Protein AF-A0A4V2HFC3-F1 (afdb_monomer)

Organism: NCBI:txid2480810

Nearest PDB structures (foldseek):
  3ja6-assembly1_H  TM=1.654E-01  e=8.891E+00  Escherichia coli
  8t10-assembly1_D  TM=1.228E-01  e=8.527E+00  Rattus norvegicus

Mean predicted aligned error: 11.84 Å

pLDDT: mean 77.74, std 21.55, range [30.3, 98.62]

Solvent-accessible surface area (backbone atoms only — not comparable to full-atom values): 16853 Å² total; per-residue (Å²): 145,86,86,87,83,83,79,80,68,61,65,57,57,53,53,52,51,53,52,51,51,54,50,51,52,50,52,50,50,53,50,52,51,50,55,54,47,54,59,54,56,54,60,72,30,51,63,62,44,45,55,54,45,52,66,58,69,66,59,70,77,60,81,72,68,94,64,74,84,74,72,87,75,72,64,97,42,98,48,68,64,58,38,42,53,51,38,32,50,34,52,24,30,56,56,49,42,56,46,48,66,74,42,71,82,37,72,75,38,41,94,72,21,68,70,48,30,70,72,42,57,69,66,54,41,53,46,55,53,52,53,47,47,51,35,73,66,54,52,66,84,37,59,79,35,54,73,80,42,36,62,54,46,35,49,46,46,53,58,39,20,51,55,37,28,74,73,65,37,58,56,30,20,20,27,50,29,57,51,89,50,74,72,60,56,85,94,36,74,66,25,54,52,51,48,53,53,44,44,71,38,28,44,57,41,23,52,53,26,36,66,70,36,35,57,31,19,45,49,27,46,41,54,22,56,68,38,90,62,72,72,36,47,48,39,71,64,49,65,66,54,45,28,20,42,24,48,32,49,24,70,22,42,80,50,66,67,62,17,50,44,24,47,50,55,24,53,64,48,46,75,80,50,53,75,67,54,50,56,52,30,57,51,50,18,51,49,43,36,52,66,36,37,61,65,50,62,54,54,74,67,44,77,62,56,40,60,73,80

Sequence (309 aa):
MTARLKAKGESGAMKVRRRLIALLSAVMALLFVGLVASNHRDERASITRVFSEVSRDQGVSLAIGKSAMPAQGALPSADLHGRYDLVRRCITYFQFGALMERRKNDPDFGLNNPTAMEMLPVSEQERLIRSKAIVEEGDQACEKYRGPAYAELLRAVYDVSAKLADAGDLRAATCFIEASWGTPVDPSAEYAALARAYKANAKRYADQGIMRGDWRSAIAAFDAGQAGHGITTLIGYSIAEKYALARLLQMGSLDPDQSARYAYDAEVLAITMTAADLAREDVRARQMYGTRFRGKPMPDSALSQGCEI

Structure (mmCIF, N/CA/C/O backbone):
data_AF-A0A4V2HFC3-F1
#
_entry.id   AF-A0A4V2HFC3-F1
#
loop_
_atom_site.group_PDB
_atom_site.id
_atom_site.type_symbol
_atom_site.label_atom_id
_atom_site.label_alt_id
_atom_site.label_comp_id
_atom_site.label_asym_id
_atom_site.label_entity_id
_atom_site.label_seq_id
_atom_site.pdbx_PDB_ins_code
_atom_site.Cartn_x
_atom_site.Cartn_y
_atom_site.Cartn_z
_atom_site.occupancy
_atom_site.B_iso_or_equiv
_atom_site.auth_seq_id
_atom_site.auth_comp_id
_atom_site.auth_asym_id
_atom_site.auth_atom_id
_atom_site.pdbx_PDB_model_num
ATOM 1 N N . MET A 1 1 ? 51.582 29.974 -50.158 1.00 42.19 1 MET A N 1
ATOM 2 C CA . MET A 1 1 ? 51.231 28.582 -49.794 1.00 42.19 1 MET A CA 1
ATOM 3 C C . MET A 1 1 ? 50.940 28.516 -48.288 1.00 42.19 1 MET A C 1
ATOM 5 O O . MET A 1 1 ? 51.650 27.857 -47.549 1.00 42.19 1 MET A O 1
ATOM 9 N N . THR A 1 2 ? 49.922 29.245 -47.813 1.00 43.91 2 THR A N 1
ATOM 10 C CA . THR A 1 2 ? 49.662 29.460 -46.371 1.00 43.91 2 THR A CA 1
ATOM 11 C C . THR A 1 2 ? 48.180 29.777 -46.139 1.00 43.91 2 THR A C 1
ATOM 13 O O . THR A 1 2 ? 47.806 30.902 -45.842 1.00 43.91 2 THR A O 1
ATOM 16 N N . ALA A 1 3 ? 47.308 28.782 -46.319 1.00 46.28 3 ALA A N 1
ATOM 17 C CA . ALA A 1 3 ? 45.898 28.868 -45.917 1.00 46.28 3 ALA A CA 1
ATOM 18 C C . ALA A 1 3 ? 45.273 27.465 -45.824 1.00 46.28 3 ALA A C 1
ATOM 20 O O . ALA A 1 3 ? 44.432 27.103 -46.641 1.00 46.28 3 ALA A O 1
ATOM 21 N N . ARG A 1 4 ? 45.718 26.614 -44.883 1.00 47.84 4 ARG A N 1
ATOM 22 C CA . ARG A 1 4 ? 45.057 25.305 -44.663 1.00 47.84 4 ARG A CA 1
ATOM 23 C C . ARG A 1 4 ? 45.243 24.670 -43.278 1.00 47.84 4 ARG A C 1
ATOM 25 O O . ARG A 1 4 ? 45.271 23.451 -43.168 1.00 47.84 4 ARG A O 1
ATOM 32 N N . LEU A 1 5 ? 45.325 25.470 -42.209 1.00 43.97 5 LEU A N 1
ATOM 33 C CA . LEU A 1 5 ? 45.474 24.943 -40.837 1.00 43.97 5 LEU A CA 1
ATOM 34 C C . LEU A 1 5 ? 44.477 25.482 -39.795 1.00 43.97 5 LEU A C 1
ATOM 36 O O . LEU A 1 5 ? 44.691 25.283 -38.606 1.00 43.97 5 LEU A O 1
ATOM 40 N N . LYS A 1 6 ? 43.353 26.099 -40.192 1.00 45.38 6 LYS A N 1
ATOM 41 C CA . LYS A 1 6 ? 42.390 26.664 -39.218 1.00 45.38 6 LYS A CA 1
ATOM 42 C C . LYS A 1 6 ? 41.065 25.904 -39.037 1.00 45.38 6 LYS A C 1
ATOM 44 O O . LYS A 1 6 ? 40.250 26.327 -38.236 1.00 45.38 6 LYS A O 1
ATOM 49 N N . ALA A 1 7 ? 40.851 24.769 -39.710 1.00 46.88 7 ALA A N 1
ATOM 50 C CA . ALA A 1 7 ? 39.537 24.098 -39.724 1.00 46.88 7 ALA A CA 1
ATOM 51 C C . ALA A 1 7 ? 39.410 22.827 -38.850 1.00 46.88 7 ALA A C 1
ATOM 53 O O . ALA A 1 7 ? 38.326 22.260 -38.757 1.00 46.88 7 ALA A O 1
ATOM 54 N N . LYS A 1 8 ? 40.481 22.347 -38.195 1.00 46.12 8 LYS A N 1
ATOM 55 C CA . LYS A 1 8 ? 40.438 21.089 -37.408 1.00 46.12 8 LYS A CA 1
ATOM 56 C C . LYS A 1 8 ? 40.214 21.261 -35.896 1.00 46.12 8 LYS A C 1
ATOM 58 O O . LYS A 1 8 ? 39.973 20.266 -35.222 1.00 46.12 8 LYS A O 1
ATOM 63 N N . GLY A 1 9 ? 40.236 22.489 -35.370 1.00 42.97 9 GLY A N 1
ATOM 64 C CA . GLY A 1 9 ? 40.056 22.764 -33.934 1.00 42.97 9 GLY A CA 1
ATOM 65 C C . GLY A 1 9 ? 38.603 22.966 -33.479 1.00 42.97 9 GLY A C 1
ATOM 66 O O . GLY A 1 9 ? 38.278 22.714 -32.323 1.00 42.97 9 GLY A O 1
ATOM 67 N N . GLU A 1 10 ? 37.698 23.368 -34.376 1.00 44.81 10 GLU A N 1
ATOM 68 C CA . GLU A 1 10 ? 36.333 23.779 -33.995 1.00 44.81 10 GLU A CA 1
ATOM 69 C C . GLU A 1 10 ? 35.338 22.608 -33.880 1.00 44.81 10 GLU A C 1
ATOM 71 O O . GLU A 1 10 ? 34.329 22.703 -33.179 1.00 44.81 10 GLU A O 1
ATOM 76 N N . SER A 1 11 ? 35.641 21.458 -34.495 1.00 53.75 11 SER A N 1
ATOM 77 C CA . SER A 1 11 ? 34.752 20.284 -34.489 1.00 53.75 11 SER A CA 1
ATOM 78 C C . SER A 1 11 ? 34.703 19.566 -33.128 1.00 53.75 11 SER A C 1
ATOM 80 O O . SER A 1 11 ? 33.653 19.066 -32.717 1.00 53.75 11 SER A O 1
ATOM 82 N N . GLY A 1 12 ? 35.818 19.560 -32.385 1.00 48.38 12 GLY A N 1
ATOM 83 C CA . GLY A 1 12 ? 35.894 18.956 -31.049 1.00 48.38 12 GLY A CA 1
ATOM 84 C C . GLY A 1 12 ? 35.178 19.791 -29.985 1.00 48.38 12 GLY A C 1
ATOM 85 O O . GLY A 1 12 ? 34.368 19.264 -29.220 1.00 48.38 12 GLY A O 1
ATOM 86 N N . ALA A 1 13 ? 35.401 21.109 -29.994 1.00 52.97 13 ALA A N 1
ATOM 87 C CA . ALA A 1 13 ? 34.800 22.034 -29.035 1.00 52.97 13 ALA A CA 1
ATOM 88 C C . ALA A 1 13 ? 33.265 22.077 -29.146 1.00 52.97 13 ALA A C 1
ATOM 90 O O . ALA A 1 13 ? 3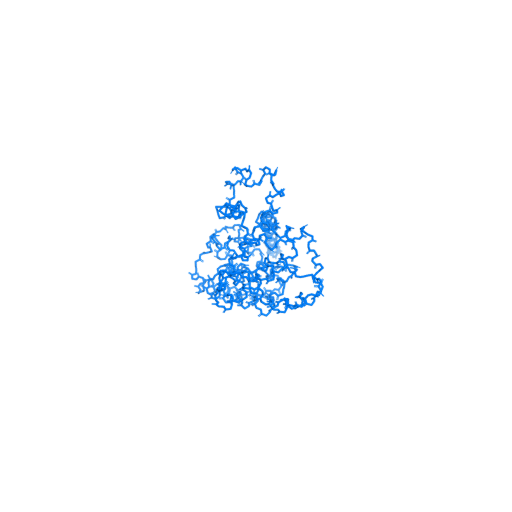2.574 22.083 -28.127 1.00 52.97 13 ALA A O 1
ATOM 91 N N . MET A 1 14 ? 32.709 22.011 -30.364 1.00 54.31 14 MET A N 1
ATOM 92 C CA . MET A 1 14 ? 31.255 21.951 -30.567 1.00 54.31 14 MET A CA 1
ATOM 93 C C . MET A 1 14 ? 30.619 20.650 -30.055 1.00 54.31 14 MET A C 1
ATOM 95 O O . MET A 1 14 ? 29.517 20.691 -29.503 1.00 54.31 14 MET A O 1
ATOM 99 N N . LYS A 1 15 ? 31.295 19.499 -30.181 1.00 55.44 15 LYS A N 1
ATOM 100 C CA . LYS A 1 15 ? 30.798 18.219 -29.640 1.00 55.44 15 LYS A CA 1
ATOM 101 C C . LYS A 1 15 ? 30.774 18.209 -28.112 1.00 55.44 15 LYS A C 1
ATOM 103 O O . LYS A 1 15 ? 29.807 17.717 -27.531 1.00 55.44 15 LYS A O 1
ATOM 108 N N . VAL A 1 16 ? 31.793 18.780 -27.470 1.00 61.59 16 VAL A N 1
ATOM 109 C CA . VAL A 1 16 ? 31.847 18.903 -26.004 1.00 61.59 16 VAL A CA 1
ATOM 110 C C . VAL A 1 16 ? 30.768 19.866 -25.506 1.00 61.59 16 VAL A C 1
ATOM 112 O O . VAL A 1 16 ? 30.030 19.515 -24.591 1.00 61.59 16 VAL A O 1
ATOM 115 N N . ARG A 1 17 ? 30.576 21.018 -26.169 1.00 62.62 17 ARG A N 1
ATOM 116 C CA . ARG A 1 17 ? 29.511 21.978 -25.821 1.00 62.62 17 ARG A CA 1
ATOM 117 C C . ARG A 1 17 ? 28.112 21.371 -25.921 1.00 62.62 17 ARG A C 1
ATOM 119 O O . ARG A 1 17 ? 27.313 21.560 -25.013 1.00 62.62 17 ARG A O 1
ATOM 126 N N . ARG A 1 18 ? 27.819 20.599 -26.976 1.00 63.59 18 ARG A N 1
ATOM 127 C CA . ARG A 1 18 ? 26.513 19.927 -27.124 1.00 63.59 18 ARG A CA 1
ATOM 128 C C . ARG A 1 18 ? 26.263 18.877 -26.041 1.00 63.59 18 ARG A C 1
ATOM 130 O O . ARG A 1 18 ? 25.148 18.795 -25.541 1.00 63.59 18 ARG A O 1
ATOM 137 N N . ARG A 1 19 ? 27.288 18.111 -25.646 1.00 62.88 19 ARG A N 1
ATOM 138 C CA . ARG A 1 19 ? 27.172 17.148 -24.536 1.00 62.88 19 ARG A CA 1
ATOM 139 C C . ARG A 1 19 ? 26.973 17.842 -23.191 1.00 62.88 19 ARG A C 1
ATOM 141 O O . ARG A 1 19 ? 26.159 17.378 -22.404 1.00 62.88 19 ARG A O 1
ATOM 148 N N . LEU A 1 20 ? 27.661 18.960 -22.957 1.00 54.66 20 LEU A N 1
ATOM 149 C CA . LEU A 1 20 ? 27.516 19.738 -21.726 1.00 54.66 20 LEU A CA 1
ATOM 150 C C . LEU A 1 20 ? 26.118 20.363 -21.609 1.00 54.66 20 LEU A C 1
ATOM 152 O O . LEU A 1 20 ? 25.518 20.311 -20.545 1.00 54.66 20 LEU A O 1
ATOM 156 N N . ILE A 1 21 ? 25.582 20.898 -22.713 1.00 59.91 21 ILE A N 1
ATOM 157 C CA . ILE A 1 21 ? 24.223 21.458 -22.763 1.00 59.91 21 ILE A CA 1
ATOM 158 C C . ILE A 1 21 ? 23.181 20.361 -22.520 1.00 59.91 21 ILE A C 1
ATOM 160 O O . ILE A 1 21 ? 22.288 20.561 -21.709 1.00 59.91 21 ILE A O 1
ATOM 164 N N . ALA A 1 22 ? 23.322 19.184 -23.141 1.00 58.00 22 ALA A N 1
ATOM 165 C CA . ALA A 1 22 ? 22.406 18.065 -22.908 1.00 58.00 22 ALA A CA 1
ATOM 166 C C . ALA A 1 22 ? 22.429 17.573 -21.446 1.00 58.00 22 ALA A C 1
ATOM 168 O O . ALA A 1 22 ? 21.375 17.307 -20.875 1.00 58.00 22 ALA A O 1
ATOM 169 N N . LEU A 1 23 ? 23.613 17.508 -20.823 1.00 57.22 23 LEU A N 1
ATOM 170 C CA . LEU A 1 23 ? 23.767 17.180 -19.400 1.00 57.22 23 LEU A CA 1
ATOM 171 C C . LEU A 1 23 ? 23.140 18.244 -18.492 1.00 57.22 23 LEU A C 1
ATOM 173 O O . LEU A 1 23 ? 22.421 17.897 -17.563 1.00 57.22 23 LEU A O 1
ATOM 177 N N . LEU A 1 24 ? 23.360 19.530 -18.777 1.00 48.25 24 LEU A N 1
ATOM 178 C CA . LEU A 1 24 ? 22.770 20.628 -18.005 1.00 48.25 24 LEU A CA 1
ATOM 179 C C . LEU A 1 24 ? 21.245 20.668 -18.141 1.00 48.25 24 LEU A C 1
ATOM 181 O O . LEU A 1 24 ? 20.559 20.884 -17.148 1.00 48.25 24 LEU A O 1
ATOM 185 N N . SER A 1 25 ? 20.702 20.399 -19.330 1.00 49.22 25 SER A N 1
ATOM 186 C CA . SER A 1 25 ? 19.255 20.285 -19.536 1.00 49.22 25 SER A CA 1
ATOM 187 C C . SER A 1 25 ? 18.653 19.093 -18.787 1.00 49.22 25 SER A C 1
ATOM 189 O O . SER A 1 25 ? 17.589 19.244 -18.199 1.00 49.22 25 SER A O 1
ATOM 191 N N . ALA A 1 26 ? 19.336 17.944 -18.744 1.00 48.12 26 ALA A N 1
ATOM 192 C CA . ALA A 1 26 ? 18.888 16.786 -17.968 1.00 48.12 26 ALA A CA 1
ATOM 193 C C . ALA A 1 26 ? 18.922 17.057 -16.453 1.00 48.12 26 ALA A C 1
ATOM 195 O O . ALA A 1 26 ? 17.967 16.743 -15.752 1.00 48.12 26 ALA A O 1
ATOM 196 N N . VAL A 1 27 ? 19.978 17.708 -15.951 1.00 51.75 27 VAL A N 1
ATOM 197 C CA . VAL A 1 27 ? 20.089 18.094 -14.532 1.00 51.75 27 VAL A CA 1
ATOM 198 C C . VAL A 1 27 ? 19.030 19.130 -14.149 1.00 51.75 27 VAL A C 1
ATOM 200 O O . VAL A 1 27 ? 18.413 19.010 -13.096 1.00 51.75 27 VAL A O 1
ATOM 203 N N . MET A 1 28 ? 18.769 20.120 -15.005 1.00 43.94 28 MET A N 1
ATOM 204 C CA . MET A 1 28 ? 17.716 21.113 -14.764 1.00 43.94 28 MET A CA 1
ATOM 205 C C . MET A 1 28 ? 16.317 20.493 -14.807 1.00 43.94 28 MET A C 1
ATOM 207 O O . MET A 1 28 ? 15.485 20.857 -13.983 1.00 43.94 28 MET A O 1
ATOM 211 N N . ALA A 1 29 ? 16.064 19.539 -15.709 1.00 45.72 29 ALA A N 1
ATOM 212 C CA . ALA A 1 29 ? 14.810 18.789 -15.739 1.00 45.72 29 ALA A CA 1
ATOM 213 C C . ALA A 1 29 ? 14.626 17.949 -14.463 1.00 45.72 29 ALA A C 1
ATOM 215 O O . ALA A 1 29 ? 13.561 18.002 -13.857 1.00 45.72 29 ALA A O 1
ATOM 216 N N . LEU A 1 30 ? 15.679 17.271 -13.994 1.00 41.22 30 LEU A N 1
ATOM 217 C CA . LEU A 1 30 ? 15.676 16.526 -12.728 1.00 41.22 30 LEU A CA 1
ATOM 218 C C . LEU A 1 30 ? 15.423 17.433 -11.513 1.00 41.22 30 LEU A C 1
ATOM 220 O O . LEU A 1 30 ? 14.681 17.056 -10.610 1.00 41.22 30 LEU A O 1
ATOM 224 N N . LEU A 1 31 ? 15.996 18.642 -11.495 1.00 39.25 31 LEU A N 1
ATOM 225 C CA . LEU A 1 31 ? 15.777 19.619 -10.424 1.00 39.25 31 LEU A CA 1
ATOM 226 C C . LEU A 1 31 ? 14.355 20.195 -10.441 1.00 39.25 31 LEU A C 1
ATOM 228 O O . LEU A 1 31 ? 13.750 20.327 -9.382 1.00 39.25 31 LEU A O 1
ATOM 232 N N . PHE A 1 32 ? 13.804 20.506 -11.619 1.00 39.91 32 PHE A N 1
ATOM 233 C CA . PHE A 1 32 ? 12.434 21.016 -11.744 1.00 39.91 32 PHE A CA 1
ATOM 234 C C . PHE A 1 32 ? 11.395 19.952 -11.378 1.00 39.91 32 PHE A C 1
ATOM 236 O O . PHE A 1 32 ? 10.469 20.234 -10.620 1.00 39.91 32 PHE A O 1
ATOM 243 N N . VAL A 1 33 ? 11.580 18.717 -11.852 1.00 42.91 33 VAL A N 1
ATOM 244 C CA . VAL A 1 33 ? 10.716 17.582 -11.495 1.00 42.91 33 VAL A CA 1
ATOM 245 C C . VAL A 1 33 ? 10.838 17.261 -10.004 1.00 42.91 33 VAL A C 1
ATOM 247 O O . VAL A 1 33 ? 9.821 17.049 -9.351 1.00 42.91 33 VAL A O 1
ATOM 250 N N . GLY A 1 34 ? 12.044 17.316 -9.427 1.00 34.59 34 GLY A N 1
ATOM 251 C CA . GLY A 1 34 ? 12.255 17.147 -7.988 1.00 34.59 34 GLY A CA 1
ATOM 252 C C . GLY A 1 34 ? 11.556 18.215 -7.134 1.00 34.59 34 GLY A C 1
ATOM 253 O O . GLY A 1 34 ? 10.994 17.885 -6.091 1.00 34.59 34 GLY A O 1
ATOM 254 N N . LEU A 1 35 ? 11.531 19.477 -7.584 1.00 31.56 35 LEU A N 1
ATOM 255 C CA . LEU A 1 35 ? 10.858 20.575 -6.876 1.00 31.56 35 LEU A CA 1
ATOM 256 C C . LEU A 1 35 ? 9.325 20.433 -6.915 1.00 31.56 35 LEU A C 1
ATOM 258 O O . LEU A 1 35 ? 8.660 20.610 -5.895 1.00 31.56 35 LEU A O 1
ATOM 262 N N . VAL A 1 36 ? 8.768 20.058 -8.071 1.00 36.50 36 VAL A N 1
ATOM 263 C CA . VAL A 1 36 ? 7.322 19.833 -8.255 1.00 36.50 36 VAL A CA 1
ATOM 264 C C . VAL A 1 36 ? 6.859 18.571 -7.513 1.00 36.50 36 VAL A C 1
ATOM 266 O O . VAL A 1 36 ? 5.846 18.593 -6.814 1.00 36.50 36 VAL A O 1
ATOM 269 N N . ALA A 1 37 ? 7.643 17.490 -7.561 1.00 33.28 37 ALA A N 1
ATOM 270 C CA . ALA A 1 37 ? 7.358 16.258 -6.828 1.00 33.28 37 ALA A CA 1
ATOM 271 C C . ALA A 1 37 ? 7.471 16.429 -5.300 1.00 33.28 37 ALA A C 1
ATOM 273 O O . ALA A 1 37 ? 6.765 15.736 -4.568 1.00 33.28 37 ALA A O 1
ATOM 274 N N . SER A 1 38 ? 8.320 17.346 -4.811 1.00 31.36 38 SER A N 1
ATOM 275 C CA . SER A 1 38 ? 8.426 17.691 -3.385 1.00 31.36 38 SER A CA 1
ATOM 276 C C . SER A 1 38 ? 7.155 18.359 -2.860 1.00 31.36 38 SER A C 1
ATOM 278 O O . SER A 1 38 ? 6.674 17.962 -1.803 1.00 31.36 38 SER A O 1
ATOM 280 N N . ASN A 1 39 ? 6.583 19.312 -3.605 1.00 30.77 39 ASN A N 1
ATOM 281 C CA . ASN A 1 39 ? 5.351 20.002 -3.204 1.00 30.77 39 ASN A CA 1
ATOM 282 C C . ASN A 1 39 ? 4.134 19.060 -3.181 1.00 30.77 39 ASN A C 1
ATOM 284 O O . ASN A 1 39 ? 3.366 19.068 -2.225 1.00 30.77 39 ASN A O 1
ATOM 288 N N . HIS A 1 40 ? 3.990 18.168 -4.166 1.00 34.75 40 HIS A N 1
ATOM 289 C CA . HIS A 1 40 ? 2.870 17.212 -4.187 1.00 34.75 40 HIS A CA 1
ATOM 290 C C . HIS A 1 40 ? 3.057 15.995 -3.267 1.00 34.75 40 HIS A C 1
ATOM 292 O O . HIS A 1 40 ? 2.095 15.276 -2.977 1.00 34.75 40 HIS A O 1
ATOM 298 N N . ARG A 1 41 ? 4.278 15.746 -2.762 1.00 37.09 41 ARG A N 1
ATOM 299 C CA . ARG A 1 41 ? 4.506 14.759 -1.692 1.00 37.09 41 ARG A CA 1
ATOM 300 C C . ARG A 1 41 ? 3.753 15.139 -0.418 1.00 37.09 41 ARG A C 1
ATOM 302 O O . ARG A 1 41 ? 3.383 14.232 0.321 1.00 37.09 41 ARG A O 1
ATOM 309 N N . ASP A 1 42 ? 3.518 16.432 -0.197 1.00 37.12 42 ASP A N 1
ATOM 310 C CA . ASP A 1 42 ? 2.860 16.956 0.998 1.00 37.12 42 ASP A CA 1
ATOM 311 C C . ASP A 1 42 ? 1.323 16.991 0.890 1.00 37.12 42 ASP A C 1
ATOM 313 O O . ASP A 1 42 ? 0.652 16.792 1.900 1.00 37.12 42 ASP A O 1
ATOM 317 N N . GLU A 1 43 ? 0.741 17.105 -0.311 1.00 35.44 43 GLU A N 1
ATOM 318 C CA . GLU A 1 43 ? -0.724 17.177 -0.475 1.00 35.44 43 GLU A CA 1
ATOM 319 C C . GLU A 1 43 ? -1.433 15.818 -0.345 1.00 35.44 43 GLU A C 1
ATOM 321 O O . GLU A 1 43 ? -2.347 15.689 0.466 1.00 35.44 43 GLU A O 1
ATOM 326 N N . ARG A 1 44 ? -0.976 14.751 -1.027 1.00 38.06 44 ARG A N 1
ATOM 327 C CA . ARG A 1 44 ? -1.525 13.388 -0.796 1.00 38.06 44 ARG A CA 1
ATOM 328 C C . ARG A 1 44 ? -1.126 12.804 0.556 1.00 38.06 44 ARG A C 1
ATOM 330 O O . ARG A 1 44 ? -1.770 11.884 1.059 1.00 38.06 44 ARG A O 1
ATOM 337 N N . ALA A 1 45 ? -0.065 13.340 1.154 1.00 38.47 45 ALA A N 1
ATOM 338 C CA . ALA A 1 45 ? 0.266 13.033 2.529 1.00 38.47 45 ALA A CA 1
ATOM 339 C C . ALA A 1 45 ? -0.780 13.609 3.491 1.00 38.47 45 ALA A C 1
ATOM 341 O O . ALA A 1 45 ? -0.935 13.040 4.553 1.00 38.47 45 ALA A O 1
ATOM 342 N N . SER A 1 46 ? -1.556 14.642 3.159 1.00 40.91 46 SER A N 1
ATOM 343 C CA . SER A 1 46 ? -2.384 15.341 4.150 1.00 40.91 46 SER A CA 1
ATOM 344 C C . SER A 1 46 ? -3.282 14.413 4.981 1.00 40.91 46 SER A C 1
ATOM 346 O O . SER A 1 46 ? -3.163 14.417 6.196 1.00 40.91 46 SER A O 1
ATOM 348 N N . ILE A 1 47 ? -4.084 13.520 4.389 1.00 38.91 47 ILE A N 1
ATOM 349 C CA . ILE A 1 47 ? -4.973 12.649 5.184 1.00 38.91 47 ILE A CA 1
ATOM 350 C C . ILE A 1 47 ? -4.257 11.376 5.664 1.00 38.91 47 ILE A C 1
ATOM 352 O O . ILE A 1 47 ? -4.323 11.055 6.848 1.00 38.91 47 ILE A O 1
ATOM 356 N N . THR A 1 48 ? -3.516 10.667 4.806 1.00 40.12 48 THR A N 1
ATOM 357 C CA . THR A 1 48 ? -2.820 9.418 5.187 1.00 40.12 48 THR A CA 1
ATOM 358 C C . THR A 1 48 ? -1.671 9.665 6.174 1.00 40.12 48 THR A C 1
ATOM 360 O O . THR A 1 48 ? -1.480 8.892 7.115 1.00 40.12 48 THR A O 1
ATOM 363 N N . ARG A 1 49 ? -0.932 10.775 6.024 1.00 40.75 49 ARG A N 1
ATOM 364 C CA . ARG A 1 49 ? 0.080 11.235 6.990 1.00 40.75 49 ARG A CA 1
ATOM 365 C C . ARG A 1 49 ? -0.602 11.696 8.265 1.00 40.75 49 ARG A C 1
ATOM 367 O O . ARG A 1 49 ? -0.139 11.266 9.308 1.00 40.75 49 ARG A O 1
ATOM 374 N N . VAL A 1 50 ? -1.738 12.399 8.210 1.00 42.19 50 VAL A N 1
ATOM 375 C CA . VAL A 1 50 ? -2.527 12.711 9.413 1.00 42.19 50 VAL A CA 1
ATOM 376 C C . VAL A 1 50 ? -3.006 11.448 10.131 1.00 42.19 50 VAL A C 1
ATOM 378 O O . VAL A 1 50 ? -2.889 11.400 11.343 1.00 42.19 50 VAL A O 1
ATOM 381 N N . PHE A 1 51 ? -3.449 10.386 9.451 1.00 42.81 51 PHE A N 1
ATOM 382 C CA . PHE A 1 51 ? -3.768 9.102 10.102 1.00 42.81 51 PHE A CA 1
ATOM 383 C C . PHE A 1 51 ? -2.527 8.425 10.716 1.00 42.81 51 PHE A C 1
ATOM 385 O O . PHE A 1 51 ? -2.588 7.878 11.824 1.00 42.81 51 PHE A O 1
ATOM 392 N N . SER A 1 52 ? -1.376 8.500 10.039 1.00 41.06 52 SER A N 1
ATOM 393 C CA . SER A 1 52 ? -0.100 7.986 10.557 1.00 41.06 52 SER A CA 1
ATOM 394 C C . SER A 1 52 ? 0.450 8.816 11.732 1.00 41.06 52 SER A C 1
ATOM 396 O O . SER A 1 52 ? 1.021 8.263 12.671 1.00 41.06 52 SER A O 1
ATOM 398 N N . GLU A 1 53 ? 0.235 10.133 11.717 1.00 37.75 53 GLU A N 1
ATOM 399 C CA . GLU A 1 53 ? 0.589 11.097 12.757 1.00 37.75 53 GLU A CA 1
ATOM 400 C C . GLU A 1 53 ? -0.365 10.959 13.936 1.00 37.75 53 GLU A C 1
ATOM 402 O O . GLU A 1 53 ? 0.097 10.847 15.055 1.00 37.75 53 GLU A O 1
ATOM 407 N N . VAL A 1 54 ? -1.674 10.817 13.714 1.00 41.28 54 VAL A N 1
ATOM 408 C CA . VAL A 1 54 ? -2.673 10.464 14.734 1.00 41.28 54 VAL A CA 1
ATOM 409 C C . VAL A 1 54 ? -2.264 9.187 15.466 1.00 41.28 54 VAL A C 1
ATOM 411 O O . VAL A 1 54 ? -2.321 9.155 16.694 1.00 41.28 54 VAL A O 1
ATOM 414 N N . SER A 1 55 ? -1.806 8.172 14.729 1.00 40.22 55 SER A N 1
ATOM 415 C CA . SER A 1 55 ? -1.339 6.899 15.291 1.00 40.22 55 SER A CA 1
ATOM 416 C C . SER A 1 55 ? -0.012 7.021 16.057 1.00 40.22 55 SER A C 1
ATOM 418 O O . SER A 1 55 ? 0.206 6.277 17.009 1.00 40.22 55 SER A O 1
ATOM 420 N N . ARG A 1 56 ? 0.866 7.964 15.681 1.00 40.38 56 ARG A N 1
ATOM 421 C CA . ARG A 1 56 ? 2.123 8.273 16.396 1.00 40.38 56 ARG A CA 1
ATOM 422 C C . ARG A 1 56 ? 1.917 9.157 17.631 1.00 40.38 56 ARG A C 1
ATOM 424 O O . ARG A 1 56 ? 2.531 8.921 18.664 1.00 40.38 56 ARG A O 1
ATOM 431 N N . ASP A 1 57 ? 1.058 10.159 17.514 1.00 36.44 57 ASP A N 1
ATOM 432 C CA . ASP A 1 57 ? 0.872 11.275 18.447 1.00 36.44 57 ASP A CA 1
ATOM 433 C C . ASP A 1 57 ? -0.146 10.944 19.552 1.00 36.44 57 ASP A C 1
ATOM 435 O O . ASP A 1 57 ? -0.118 11.527 20.631 1.00 36.44 57 ASP A O 1
ATOM 439 N N . GLN A 1 58 ? -0.976 9.907 19.358 1.00 41.50 58 GLN A N 1
ATOM 440 C CA . GLN A 1 58 ? -1.704 9.277 20.467 1.00 41.50 58 GLN A CA 1
ATOM 441 C C . GLN A 1 58 ? -0.785 8.630 21.513 1.00 41.50 58 GLN A C 1
ATOM 443 O O . GLN A 1 58 ? -1.294 8.123 22.509 1.00 41.50 58 GLN A O 1
ATOM 448 N N . GLY A 1 59 ? 0.545 8.651 21.336 1.00 31.55 59 GLY A N 1
ATOM 449 C CA . GLY A 1 59 ? 1.483 8.392 22.427 1.00 31.55 59 GLY A CA 1
ATOM 450 C C . GLY A 1 59 ? 1.310 7.023 23.074 1.00 31.55 59 GLY A C 1
ATOM 451 O O . GLY A 1 59 ? 1.804 6.797 24.176 1.00 31.55 59 GLY A O 1
ATOM 452 N N . VAL A 1 60 ? 0.644 6.082 22.401 1.00 37.91 60 VAL A N 1
ATOM 453 C CA . VAL A 1 60 ? 0.590 4.704 22.854 1.00 37.91 60 VAL A CA 1
ATOM 454 C C . VAL A 1 60 ? 1.878 4.031 22.395 1.00 37.91 60 VAL A C 1
ATOM 456 O O . VAL A 1 60 ? 1.899 3.111 21.583 1.00 37.91 60 VAL A O 1
ATOM 459 N N . SER A 1 61 ? 2.984 4.463 23.007 1.00 36.66 61 SER A N 1
ATOM 460 C CA . SER A 1 61 ? 3.973 3.501 23.470 1.00 36.66 61 SER A CA 1
ATOM 461 C C . SER A 1 61 ? 3.216 2.601 24.445 1.00 36.66 61 SER A C 1
ATOM 463 O O . SER A 1 61 ? 3.189 2.829 25.653 1.00 36.66 61 SER A O 1
ATOM 465 N N . LEU A 1 62 ? 2.450 1.649 23.899 1.00 37.84 62 LEU A N 1
ATOM 466 C CA . LEU A 1 62 ? 1.840 0.601 24.686 1.00 37.84 62 LEU A CA 1
ATOM 467 C C . LEU A 1 62 ? 3.037 -0.127 25.281 1.00 37.84 62 LEU A C 1
ATOM 469 O O . LEU A 1 62 ? 3.686 -0.931 24.612 1.00 37.84 62 LEU A O 1
ATOM 473 N N . ALA A 1 63 ? 3.346 0.169 26.540 1.00 32.16 63 ALA A N 1
ATOM 474 C CA . ALA A 1 63 ? 3.988 -0.788 27.411 1.00 32.16 63 ALA A CA 1
ATOM 475 C C . ALA A 1 63 ? 3.018 -1.974 27.485 1.00 32.16 63 ALA A C 1
ATOM 477 O O . ALA A 1 63 ? 2.167 -2.063 28.368 1.00 32.16 63 ALA A O 1
ATOM 478 N N . ILE A 1 64 ? 3.070 -2.830 26.462 1.00 39.47 64 ILE A N 1
ATOM 479 C CA . ILE A 1 64 ? 2.336 -4.079 26.395 1.00 39.47 64 ILE A CA 1
ATOM 480 C C . ILE A 1 64 ? 2.988 -4.931 27.476 1.00 39.47 64 ILE A C 1
ATOM 482 O O . ILE A 1 64 ? 4.029 -5.551 27.267 1.00 39.47 64 ILE A O 1
ATOM 486 N N . GLY A 1 65 ? 2.422 -4.878 28.680 1.00 30.41 65 GLY A N 1
ATOM 487 C CA . GLY A 1 65 ? 2.758 -5.819 29.731 1.00 30.41 65 GLY A CA 1
ATOM 488 C C . GLY A 1 65 ? 2.600 -7.228 29.174 1.00 30.41 65 GLY A C 1
ATOM 489 O O . GLY A 1 65 ? 1.651 -7.486 28.434 1.00 30.41 65 GLY A O 1
ATOM 490 N N . LYS A 1 66 ? 3.561 -8.098 29.503 1.00 30.30 66 LYS A N 1
ATOM 491 C CA . LYS A 1 66 ? 3.623 -9.519 29.141 1.00 30.30 66 LYS A CA 1
ATOM 492 C C . LYS A 1 66 ? 2.277 -10.202 29.400 1.00 30.30 66 LYS A C 1
ATOM 494 O O . LYS A 1 66 ? 2.064 -10.766 30.468 1.00 30.30 66 LYS A O 1
ATOM 499 N N . SER A 1 67 ? 1.376 -10.158 28.435 1.00 31.05 67 SER A N 1
ATOM 500 C CA . SER A 1 67 ? 0.169 -10.959 28.442 1.00 31.05 67 SER A CA 1
ATOM 501 C C . SER A 1 67 ? 0.345 -11.934 27.301 1.00 31.05 67 SER A C 1
ATOM 503 O O . SER A 1 67 ? 0.467 -11.535 26.142 1.00 31.05 67 SER A O 1
ATOM 505 N N . ALA A 1 68 ? 0.468 -13.210 27.666 1.00 31.75 68 ALA A N 1
ATOM 506 C CA . ALA A 1 68 ? 0.450 -14.319 26.731 1.00 31.75 68 ALA A CA 1
ATOM 507 C C . ALA A 1 68 ? -0.664 -14.091 25.701 1.00 31.75 68 ALA A C 1
ATOM 509 O O . ALA A 1 68 ? -1.731 -13.602 26.074 1.00 31.75 68 ALA A O 1
ATOM 510 N N . MET A 1 69 ? -0.397 -14.419 24.429 1.00 33.59 69 MET A N 1
ATOM 511 C CA . MET A 1 69 ? -1.382 -14.363 23.343 1.00 33.59 69 MET A CA 1
ATOM 512 C C . MET A 1 69 ? -2.768 -14.752 23.876 1.00 33.59 69 MET A C 1
ATOM 514 O O . MET A 1 69 ? -2.933 -15.910 24.275 1.00 33.59 69 MET A O 1
ATOM 518 N N . PRO A 1 70 ? -3.748 -13.831 23.944 1.00 35.44 70 PRO A N 1
ATOM 519 C CA . PRO A 1 70 ? -5.064 -14.219 24.401 1.00 35.44 70 PRO A CA 1
ATOM 520 C C . PRO A 1 70 ? -5.612 -15.222 23.390 1.00 35.44 70 PRO A C 1
ATOM 522 O O . PRO A 1 70 ? -5.624 -14.980 22.179 1.00 35.44 70 PRO A O 1
ATOM 525 N N . ALA A 1 71 ? -6.017 -16.385 23.897 1.00 38.28 71 ALA A N 1
ATOM 526 C CA . ALA A 1 71 ? -6.787 -17.351 23.137 1.00 38.28 71 ALA A CA 1
ATOM 527 C C . ALA A 1 71 ? -7.954 -16.614 22.478 1.00 38.28 71 ALA A C 1
ATOM 529 O O . ALA A 1 71 ? -8.652 -15.889 23.175 1.00 38.28 71 ALA A O 1
ATOM 530 N N . GLN A 1 72 ? -8.099 -16.792 21.160 1.00 42.25 72 GLN A N 1
ATOM 531 C CA . GLN A 1 72 ? -9.170 -16.354 20.251 1.00 42.25 72 GLN A CA 1
ATOM 532 C C . GLN A 1 72 ? -10.481 -15.910 20.939 1.00 42.25 72 GLN A C 1
ATOM 534 O O . GLN A 1 72 ? -11.515 -16.570 20.837 1.00 42.25 72 GLN A O 1
ATOM 539 N N . GLY A 1 73 ? -10.443 -14.768 21.625 1.00 42.28 73 GLY A N 1
ATOM 540 C CA . GLY A 1 73 ? -11.562 -14.187 22.350 1.00 42.28 73 GLY A CA 1
ATOM 541 C C . GLY A 1 73 ? -12.478 -13.511 21.348 1.00 42.28 73 GLY A C 1
ATOM 542 O O . GLY A 1 73 ? -12.267 -12.361 20.986 1.00 42.28 73 GLY A O 1
ATOM 543 N N . ALA A 1 74 ? -13.412 -14.304 20.831 1.00 50.78 74 ALA A N 1
ATOM 544 C CA . ALA A 1 74 ? -14.468 -14.014 19.869 1.00 50.78 74 ALA A CA 1
ATOM 545 C C . ALA A 1 74 ? -14.749 -12.522 19.580 1.00 50.78 74 ALA A C 1
ATOM 547 O O . ALA A 1 74 ? -15.579 -11.878 20.225 1.00 50.78 74 ALA A O 1
ATOM 548 N N . LEU A 1 75 ? -14.158 -12.005 18.497 1.00 57.53 75 LEU A N 1
ATOM 549 C CA . LEU A 1 75 ? -14.831 -10.963 17.721 1.00 57.53 75 LEU A CA 1
ATOM 550 C C . LEU A 1 75 ? -16.215 -11.512 17.308 1.00 57.53 75 LEU A C 1
ATOM 552 O O . LEU A 1 75 ? -16.266 -12.639 16.807 1.00 57.53 75 LEU A O 1
ATOM 556 N N . PRO A 1 76 ? -17.317 -10.762 17.488 1.00 57.53 76 PRO A N 1
ATOM 557 C CA . PRO A 1 76 ? -18.694 -11.272 17.414 1.00 57.53 76 PRO A CA 1
ATOM 558 C C . PRO A 1 76 ? -19.209 -11.688 16.017 1.00 57.53 76 PRO A C 1
ATOM 560 O O . PRO A 1 76 ? -20.413 -11.816 15.835 1.00 57.53 76 PRO A O 1
ATOM 563 N N . SER A 1 77 ? -18.344 -11.957 15.036 1.00 59.12 77 SER A N 1
ATOM 564 C CA . SER A 1 77 ? -18.751 -12.511 13.735 1.00 59.12 77 SER A CA 1
ATOM 565 C C . SER A 1 77 ? -18.349 -13.984 13.605 1.00 59.12 77 SER A C 1
ATOM 567 O O . SER A 1 77 ? -17.232 -14.373 13.966 1.00 59.12 77 SER A O 1
ATOM 569 N N . ALA A 1 78 ? -19.257 -14.813 13.084 1.00 63.38 78 ALA A N 1
ATOM 570 C CA . ALA A 1 78 ? -18.989 -16.220 12.788 1.00 63.38 78 ALA A CA 1
ATOM 571 C C . ALA A 1 78 ? -18.052 -16.389 11.575 1.00 63.38 78 ALA A C 1
ATOM 573 O O . ALA A 1 78 ? -17.277 -17.344 11.546 1.00 63.38 78 ALA A O 1
ATOM 574 N N . ASP A 1 79 ? -18.060 -15.445 10.625 1.00 88.31 79 ASP A N 1
ATOM 575 C CA . ASP A 1 79 ? -17.208 -15.471 9.432 1.00 88.31 79 ASP A CA 1
ATOM 576 C C . ASP A 1 79 ? -16.084 -14.414 9.462 1.00 88.31 79 ASP A C 1
ATOM 578 O O . ASP A 1 79 ? -16.142 -13.410 10.185 1.00 88.31 79 ASP A O 1
ATOM 582 N N . LEU A 1 80 ? -15.019 -14.671 8.693 1.00 87.62 80 LEU A N 1
ATOM 583 C CA . LEU A 1 80 ? -13.808 -13.845 8.655 1.00 87.62 80 LEU A CA 1
ATOM 584 C C . LEU A 1 80 ? -14.027 -12.454 8.041 1.00 87.62 80 LEU A C 1
ATOM 586 O O . LEU A 1 80 ? -13.356 -11.521 8.476 1.00 87.62 80 LEU A O 1
ATOM 590 N N . HIS A 1 81 ? -14.950 -12.295 7.088 1.00 89.25 81 HIS A N 1
ATOM 591 C CA . HIS A 1 81 ? -15.216 -11.001 6.451 1.00 89.25 81 HIS A CA 1
ATOM 592 C C . HIS A 1 81 ? -15.948 -10.071 7.420 1.00 89.25 81 HIS A C 1
ATOM 594 O O . HIS A 1 81 ? -15.500 -8.953 7.642 1.00 89.25 81 HIS A O 1
ATOM 600 N N . GLY A 1 82 ? -16.975 -10.561 8.119 1.00 88.69 82 GLY A N 1
ATOM 601 C CA . GLY A 1 82 ? -17.657 -9.780 9.150 1.00 88.69 82 GLY A CA 1
ATOM 602 C C . GLY A 1 82 ? -16.724 -9.376 10.299 1.00 88.69 82 GLY A C 1
ATOM 603 O O . GLY A 1 82 ? -16.838 -8.278 10.841 1.00 88.69 82 GLY A O 1
ATOM 604 N N . ARG A 1 83 ? -15.736 -10.221 10.649 1.00 87.69 83 ARG A N 1
ATOM 605 C CA . ARG A 1 83 ? -14.683 -9.837 11.611 1.00 87.69 83 ARG A CA 1
ATOM 606 C C . ARG A 1 83 ? -13.791 -8.736 11.055 1.00 87.69 83 ARG A C 1
ATOM 608 O O . ARG A 1 83 ? -13.452 -7.817 11.790 1.00 87.69 83 ARG A O 1
ATOM 615 N N . TYR A 1 84 ? -13.399 -8.845 9.793 1.00 88.31 84 TYR A N 1
ATOM 616 C CA . TYR A 1 84 ? -12.550 -7.865 9.127 1.00 88.31 84 TYR A CA 1
ATOM 617 C C . TYR A 1 84 ? -13.218 -6.496 9.052 1.00 88.31 84 TYR A C 1
ATOM 619 O O . TYR A 1 84 ? -12.608 -5.498 9.433 1.00 88.31 84 TYR A O 1
ATOM 627 N N . ASP A 1 85 ? -14.485 -6.469 8.642 1.00 87.38 85 ASP A N 1
ATOM 628 C CA . ASP A 1 85 ? -15.278 -5.251 8.524 1.00 87.38 85 ASP A CA 1
ATOM 629 C C . ASP A 1 85 ? -15.498 -4.593 9.887 1.00 87.38 85 ASP A C 1
ATOM 631 O O . ASP A 1 85 ? -15.296 -3.386 10.014 1.00 87.38 85 ASP A O 1
ATOM 635 N N . LEU A 1 86 ? -15.826 -5.376 10.925 1.00 86.81 86 LEU A N 1
ATOM 636 C CA . LEU A 1 86 ? -15.945 -4.862 12.293 1.00 86.81 86 LEU A CA 1
ATOM 637 C C . LEU A 1 86 ? -14.629 -4.244 12.769 1.00 86.81 86 LEU A C 1
ATOM 639 O O . LEU A 1 86 ? -14.616 -3.139 13.306 1.00 86.81 86 LEU A O 1
ATOM 643 N N . VAL A 1 87 ? -13.519 -4.963 12.589 1.00 87.44 87 VAL A N 1
ATOM 644 C CA . VAL A 1 87 ? -12.222 -4.496 13.072 1.00 87.44 87 VAL A CA 1
ATOM 645 C C . VAL A 1 87 ? -11.808 -3.213 12.361 1.00 87.44 87 VAL A C 1
ATOM 647 O O . VAL A 1 87 ? -11.412 -2.265 13.035 1.00 87.44 87 VAL A O 1
ATOM 650 N N . ARG A 1 88 ? -11.936 -3.158 11.029 1.00 86.25 88 ARG A N 1
ATOM 651 C CA . ARG A 1 88 ? -11.663 -1.936 10.263 1.00 86.25 88 ARG A CA 1
ATOM 652 C C . ARG A 1 88 ? -12.532 -0.801 10.754 1.00 86.25 88 ARG A C 1
ATOM 654 O O . ARG A 1 88 ? -11.983 0.182 11.223 1.00 86.25 88 ARG A O 1
ATOM 661 N N . ARG A 1 89 ? -13.852 -0.983 10.768 1.00 86.44 89 ARG A N 1
ATOM 662 C CA . ARG A 1 89 ? -14.790 0.049 11.212 1.00 86.44 89 ARG A CA 1
ATOM 663 C C . ARG A 1 89 ? -14.428 0.612 12.584 1.00 86.44 89 ARG A C 1
ATOM 665 O O . ARG A 1 89 ? -14.462 1.822 12.778 1.00 86.44 89 ARG A O 1
ATOM 672 N N . CYS A 1 90 ? -14.052 -0.243 13.532 1.00 87.94 90 CYS A N 1
ATOM 673 C CA . CYS A 1 90 ? -13.675 0.226 14.857 1.00 87.94 90 CYS A CA 1
ATOM 674 C C . CYS A 1 90 ? -12.346 0.976 14.874 1.00 87.94 90 CYS A C 1
ATOM 676 O O . CYS A 1 90 ? -12.222 1.955 15.608 1.00 87.94 90 CYS A O 1
ATOM 678 N N . ILE A 1 91 ? -11.366 0.593 14.053 1.00 85.44 91 ILE A N 1
ATOM 679 C CA . ILE A 1 91 ? -10.156 1.406 13.916 1.00 85.44 91 ILE A CA 1
ATOM 680 C C . ILE A 1 91 ? -10.511 2.756 13.257 1.00 85.44 91 ILE A C 1
ATOM 682 O O . ILE A 1 91 ? -10.006 3.779 13.718 1.00 85.44 91 ILE A O 1
ATOM 686 N N . THR A 1 92 ? -11.443 2.798 12.289 1.00 85.38 92 THR A N 1
ATOM 687 C CA . THR A 1 92 ? -11.912 4.041 11.637 1.00 85.38 92 THR A CA 1
ATOM 688 C C . THR A 1 92 ? -12.515 4.950 12.679 1.00 85.38 92 THR A C 1
ATOM 690 O O . THR A 1 92 ? -12.161 6.118 12.777 1.00 85.38 92 THR A O 1
ATOM 693 N N . TYR A 1 93 ? -13.409 4.382 13.487 1.00 88.75 93 TYR A N 1
ATOM 694 C CA . TYR A 1 93 ? -14.129 5.066 14.539 1.00 88.75 93 TYR A CA 1
ATOM 695 C C . TYR A 1 93 ? -13.157 5.766 15.496 1.00 88.75 93 TYR A C 1
ATOM 697 O O . TYR A 1 93 ? -13.267 6.970 15.729 1.00 88.75 93 TYR A O 1
ATOM 705 N N . PHE A 1 94 ? -12.144 5.047 15.992 1.00 86.75 94 PHE A N 1
ATOM 706 C CA . PHE A 1 94 ? -11.174 5.622 16.923 1.00 86.75 94 PHE A CA 1
ATOM 707 C C . PHE A 1 94 ? -10.224 6.628 16.268 1.00 86.75 94 PHE A C 1
ATOM 709 O O . PHE A 1 94 ? -10.003 7.708 16.821 1.00 86.75 94 PHE A O 1
ATOM 716 N N . GLN A 1 95 ? -9.650 6.297 15.109 1.00 83.81 95 GLN A N 1
ATOM 717 C CA . GLN A 1 95 ? -8.675 7.165 14.447 1.00 83.81 95 GLN A CA 1
ATOM 718 C C . GLN A 1 95 ? -9.334 8.425 13.883 1.00 83.81 95 GLN A C 1
ATOM 720 O O . GLN A 1 95 ? -8.850 9.534 14.120 1.00 83.81 95 GLN A O 1
ATOM 725 N N . PHE A 1 96 ? -10.453 8.270 13.173 1.00 87.19 96 PHE A N 1
ATOM 726 C CA . PHE A 1 96 ? -11.171 9.387 12.575 1.00 87.19 96 PHE A CA 1
ATOM 727 C C . PHE A 1 96 ? -11.896 10.223 13.626 1.00 87.19 96 PHE A C 1
ATOM 729 O O . PHE A 1 96 ? -11.873 11.445 13.530 1.00 87.19 96 PHE A O 1
ATOM 736 N N . GLY A 1 97 ? -12.435 9.613 14.688 1.00 88.12 97 GLY A N 1
ATOM 737 C CA . GLY A 1 97 ? -12.991 10.362 15.817 1.00 88.12 97 GLY A CA 1
ATOM 738 C C . GLY A 1 97 ? -11.945 11.270 16.475 1.00 88.12 97 GLY A C 1
ATOM 739 O O . GLY A 1 97 ? -12.196 12.451 16.710 1.00 88.12 97 GLY A O 1
ATOM 740 N N . ALA A 1 98 ? -10.724 10.763 16.683 1.00 86.50 98 ALA A N 1
ATOM 741 C CA . ALA A 1 98 ? -9.615 11.565 17.201 1.00 86.50 98 ALA A CA 1
ATOM 742 C C . ALA A 1 98 ? -9.118 12.641 16.216 1.00 86.50 98 ALA A C 1
ATOM 744 O O . ALA A 1 98 ? -8.570 13.661 16.643 1.00 86.50 98 ALA A O 1
ATOM 745 N N . LEU A 1 99 ? -9.259 12.415 14.907 1.00 86.50 99 LEU A N 1
ATOM 746 C CA . LEU A 1 99 ? -8.974 13.419 13.884 1.00 86.50 99 LEU A CA 1
ATOM 747 C C . LEU A 1 99 ? -10.025 14.535 13.898 1.00 86.50 99 LEU A C 1
ATOM 749 O O . LEU A 1 99 ? -9.660 15.707 13.972 1.00 86.50 99 LEU A O 1
ATOM 753 N N . MET A 1 100 ? -11.309 14.175 13.869 1.00 88.94 100 MET A N 1
ATOM 754 C CA . MET A 1 100 ? -12.423 15.121 13.902 1.00 88.94 100 MET A CA 1
ATOM 755 C C . MET A 1 100 ? -12.343 16.020 15.134 1.00 88.94 100 MET A C 1
ATOM 757 O O . MET A 1 100 ? -12.436 17.234 14.998 1.00 88.94 100 MET A O 1
ATOM 761 N N . GLU A 1 101 ? -12.073 15.459 16.315 1.00 89.38 101 GLU A N 1
ATOM 762 C CA . GLU A 1 101 ? -11.946 16.253 17.542 1.00 89.38 101 GLU A CA 1
ATOM 763 C C . GLU A 1 101 ? -10.777 17.250 17.476 1.00 89.38 101 GLU A C 1
ATOM 765 O O . GLU A 1 101 ? -10.916 18.403 17.886 1.00 89.38 101 GLU A O 1
ATOM 770 N N . ARG A 1 102 ? -9.632 16.849 16.904 1.00 88.19 102 ARG A N 1
ATOM 771 C CA . ARG A 1 102 ? -8.473 17.741 16.718 1.00 88.19 102 ARG A CA 1
ATOM 772 C C . ARG A 1 102 ? -8.727 18.848 15.701 1.00 88.19 102 ARG A C 1
ATOM 774 O O . ARG A 1 102 ? -8.239 19.960 15.876 1.00 88.19 102 ARG A O 1
ATOM 781 N N . ARG A 1 103 ? -9.463 18.538 14.635 1.00 90.31 103 ARG A N 1
ATOM 782 C CA . ARG A 1 103 ? -9.724 19.445 13.512 1.00 90.31 103 ARG A CA 1
ATOM 783 C C . ARG A 1 103 ? -11.060 20.171 13.629 1.00 90.31 103 ARG A C 1
ATOM 785 O O . ARG A 1 103 ? -11.408 20.905 12.719 1.00 90.31 103 ARG A O 1
ATOM 792 N N . LYS A 1 104 ? -11.809 20.029 14.726 1.00 90.94 104 LYS A N 1
ATOM 793 C CA . LYS A 1 104 ? -13.172 20.583 14.859 1.00 90.94 104 LYS A CA 1
ATOM 794 C C . LYS A 1 104 ? -13.280 22.098 14.650 1.00 90.94 104 LYS A C 1
ATOM 796 O O . LYS A 1 104 ? -14.338 22.584 14.279 1.00 90.94 104 LYS A O 1
ATOM 801 N N . ASN A 1 105 ? -12.190 22.828 14.884 1.00 92.12 105 ASN A N 1
ATOM 802 C CA . ASN A 1 105 ? -12.115 24.281 14.713 1.00 92.12 105 ASN A CA 1
ATOM 803 C C . ASN A 1 105 ? -11.211 24.698 13.541 1.00 92.12 105 ASN A C 1
ATOM 805 O O . ASN A 1 105 ? -10.902 25.878 13.410 1.00 92.12 105 ASN A O 1
ATOM 809 N N . ASP A 1 106 ? -10.731 23.746 12.739 1.00 89.19 106 ASP A N 1
ATOM 810 C CA . ASP A 1 106 ? -9.864 24.020 11.597 1.00 89.19 106 ASP A CA 1
ATOM 811 C C . ASP A 1 106 ? -10.722 24.456 10.394 1.00 89.19 106 ASP A C 1
ATOM 813 O O . ASP A 1 106 ? -11.502 23.638 9.892 1.00 89.19 106 ASP A O 1
ATOM 817 N N . PRO A 1 107 ? -10.627 25.720 9.939 1.00 89.81 107 PRO A N 1
ATOM 818 C CA . PRO A 1 107 ? -11.433 26.226 8.830 1.00 89.81 107 PRO A CA 1
ATOM 819 C C . PRO A 1 107 ? -11.023 25.652 7.467 1.00 89.81 107 PRO A C 1
ATOM 821 O O . PRO A 1 107 ? -11.797 25.763 6.516 1.00 89.81 107 PRO A O 1
ATOM 824 N N . ASP A 1 108 ? -9.846 25.033 7.364 1.00 89.38 108 ASP A N 1
ATOM 825 C CA . ASP A 1 108 ? -9.352 24.421 6.128 1.00 89.38 108 ASP A CA 1
ATOM 826 C C . ASP A 1 108 ? -9.680 22.921 6.064 1.00 89.38 108 ASP A C 1
ATOM 828 O O . ASP A 1 108 ? -9.496 22.266 5.037 1.00 89.38 108 ASP A O 1
ATOM 832 N N . PHE A 1 109 ? -10.208 22.345 7.149 1.00 88.44 109 PHE A N 1
ATOM 833 C CA . PHE A 1 109 ? -10.644 20.957 7.154 1.00 88.44 109 PHE A CA 1
ATOM 834 C C . PHE A 1 109 ? -11.949 20.806 6.365 1.00 88.44 109 PHE A C 1
ATOM 836 O O . PHE A 1 109 ? -12.959 21.421 6.701 1.00 88.44 109 PHE A O 1
ATOM 843 N N . GLY A 1 110 ? -11.955 19.941 5.343 1.00 88.38 110 GLY A N 1
ATOM 844 C CA . GLY A 1 110 ? -13.085 19.798 4.412 1.00 88.38 110 GLY A CA 1
ATOM 845 C C . GLY A 1 110 ? -14.443 19.535 5.077 1.00 88.38 110 GLY A C 1
ATOM 846 O O . GLY A 1 110 ? -15.464 20.012 4.597 1.00 88.38 110 GLY A O 1
ATOM 847 N N . LEU A 1 111 ? -14.486 18.862 6.235 1.00 89.69 111 LEU A N 1
ATOM 848 C CA . LEU A 1 111 ? -15.747 18.645 6.961 1.00 89.69 111 LEU A CA 1
ATOM 849 C C . LEU A 1 111 ? -16.322 19.909 7.626 1.00 89.69 111 LEU A C 1
ATOM 851 O O . LEU A 1 111 ? -17.502 19.917 7.971 1.00 89.69 111 LEU A O 1
ATOM 855 N N . ASN A 1 112 ? -15.519 20.960 7.787 1.00 90.31 112 ASN A N 1
ATOM 856 C CA . ASN A 1 112 ? -15.926 22.237 8.373 1.00 90.31 112 ASN A CA 1
ATOM 857 C C . ASN A 1 112 ? -16.147 23.333 7.315 1.00 90.31 112 ASN A C 1
ATOM 859 O O . ASN A 1 112 ? -16.693 24.386 7.643 1.00 90.31 112 ASN A O 1
ATOM 863 N N . ASN A 1 113 ? -15.718 23.116 6.064 1.00 91.81 113 ASN A N 1
ATOM 864 C CA . ASN A 1 113 ? -15.724 24.125 5.005 1.00 91.81 113 ASN A CA 1
ATOM 865 C C . ASN A 1 113 ? -16.095 23.512 3.637 1.00 91.81 113 ASN A C 1
ATOM 867 O O . ASN A 1 113 ? -15.285 22.781 3.060 1.00 91.81 113 ASN A O 1
ATOM 871 N N . PRO A 1 114 ? -17.279 23.841 3.078 1.00 93.00 114 PRO A N 1
ATOM 872 C CA . PRO A 1 114 ? -17.732 23.317 1.788 1.00 93.00 114 PRO A CA 1
ATOM 873 C C . PRO A 1 114 ? -16.774 23.613 0.633 1.00 93.00 114 PRO A C 1
ATOM 875 O O . PRO A 1 114 ? -16.520 22.735 -0.184 1.00 93.00 114 PRO A O 1
ATOM 878 N N . THR A 1 115 ? -16.183 24.809 0.592 1.00 92.50 115 THR A N 1
ATOM 879 C CA . THR A 1 115 ? -15.242 25.179 -0.470 1.00 92.50 115 THR A CA 1
ATOM 880 C C . THR A 1 115 ? -13.978 24.325 -0.395 1.00 92.50 115 THR A C 1
ATOM 882 O O . THR A 1 115 ? -13.496 23.853 -1.418 1.00 92.50 115 THR A O 1
ATOM 885 N N . ALA A 1 116 ? -13.456 24.073 0.811 1.00 89.25 116 ALA A N 1
ATOM 886 C CA . ALA A 1 116 ? -12.312 23.179 0.994 1.00 89.25 116 ALA A CA 1
ATOM 887 C C . ALA A 1 116 ? -12.659 21.729 0.613 1.00 89.25 116 ALA A C 1
ATOM 889 O O . ALA A 1 116 ? -11.843 21.045 0.002 1.00 89.25 116 ALA A O 1
ATOM 890 N N . MET A 1 117 ? -13.879 21.272 0.918 1.00 91.31 117 MET A N 1
ATOM 891 C CA . MET A 1 117 ? -14.376 19.954 0.509 1.00 91.31 117 MET A CA 1
ATOM 892 C C . MET A 1 117 ? -14.444 19.810 -1.016 1.00 91.31 117 MET A C 1
ATOM 894 O O . MET A 1 117 ? -13.992 18.805 -1.553 1.00 91.31 117 MET A O 1
ATOM 898 N N . GLU A 1 118 ? -14.966 20.817 -1.720 1.00 91.94 118 GLU A N 1
ATOM 899 C CA . GLU A 1 118 ? -15.091 20.821 -3.184 1.00 91.94 118 GLU A CA 1
ATOM 900 C C . GLU A 1 118 ? -13.737 20.803 -3.905 1.00 91.94 118 GLU A C 1
ATOM 902 O O . GLU A 1 118 ? -13.647 20.296 -5.023 1.00 91.94 118 GLU A O 1
ATOM 907 N N . MET A 1 119 ? -12.677 21.311 -3.268 1.00 87.81 119 MET A N 1
ATOM 908 C CA . MET A 1 119 ? -11.313 21.253 -3.805 1.00 87.81 119 MET A CA 1
ATOM 909 C C . MET A 1 119 ? -10.675 19.860 -3.700 1.00 87.81 119 MET A C 1
ATOM 911 O O . MET A 1 119 ? -9.678 19.599 -4.373 1.00 87.81 119 MET A O 1
ATOM 915 N N . LEU A 1 120 ? -11.220 18.958 -2.878 1.00 80.31 120 LEU A N 1
ATOM 916 C CA . LEU A 1 120 ? -10.708 17.594 -2.762 1.00 80.31 120 LEU A CA 1
ATOM 917 C C . LEU A 1 120 ? -11.138 16.742 -3.967 1.00 80.31 120 LEU A C 1
ATOM 919 O O . LEU A 1 120 ? -12.246 16.915 -4.481 1.00 80.31 120 LEU A O 1
ATOM 923 N N . PRO A 1 121 ? -10.338 15.745 -4.386 1.00 80.50 121 PRO A N 1
ATOM 924 C CA . PRO A 1 121 ? -10.791 14.746 -5.349 1.00 80.50 121 PRO A CA 1
ATOM 925 C C . PRO A 1 121 ? -12.078 14.054 -4.873 1.00 80.50 121 PRO A C 1
ATOM 927 O O . PRO A 1 121 ? -12.212 13.748 -3.687 1.00 80.50 121 PRO A O 1
ATOM 930 N N . VAL A 1 122 ? -12.999 13.734 -5.792 1.00 81.00 122 VAL A N 1
ATOM 931 C CA . VAL A 1 122 ? -14.312 13.120 -5.473 1.00 81.00 122 VAL A CA 1
ATOM 932 C C . VAL A 1 122 ? -14.170 11.905 -4.552 1.00 81.00 122 VAL A C 1
ATOM 934 O O . VAL A 1 122 ? -14.886 11.775 -3.563 1.00 81.00 122 VAL A O 1
ATOM 937 N N . SER A 1 123 ? -13.189 11.041 -4.812 1.00 72.38 123 SER A N 1
ATOM 938 C CA . SER A 1 123 ? -12.934 9.867 -3.977 1.00 72.38 123 SER A CA 1
ATOM 939 C C . SER A 1 123 ? -12.547 10.206 -2.533 1.00 72.38 123 SER A C 1
ATOM 941 O O . SER A 1 123 ? -12.860 9.446 -1.619 1.00 72.38 123 SER A O 1
ATOM 943 N N . GLU A 1 124 ? -11.853 11.324 -2.311 1.00 80.00 124 GLU A N 1
ATOM 944 C CA . GLU A 1 124 ? -11.487 11.786 -0.970 1.00 80.00 124 GLU A CA 1
ATOM 945 C C . GLU A 1 124 ? -12.662 12.444 -0.249 1.00 80.00 124 GLU A C 1
ATOM 947 O O . GLU A 1 124 ? -12.821 12.233 0.955 1.00 80.00 124 GLU A O 1
ATOM 952 N N . GLN A 1 125 ? -13.511 13.173 -0.981 1.00 85.25 125 GLN A N 1
ATOM 953 C CA . GLN A 1 125 ? -14.765 13.707 -0.449 1.00 85.25 125 GLN A CA 1
ATOM 954 C C . GLN A 1 125 ? -15.646 12.572 0.074 1.00 85.25 125 GLN A C 1
ATOM 956 O O . GLN A 1 125 ? -16.060 12.577 1.235 1.00 85.25 125 GLN A O 1
ATOM 961 N N . GLU A 1 126 ? -15.880 11.552 -0.755 1.00 84.56 126 GLU A N 1
ATOM 962 C CA . GLU A 1 126 ? -16.668 10.390 -0.355 1.00 84.56 126 GLU A CA 1
ATOM 963 C C . GLU A 1 126 ? -16.057 9.667 0.851 1.00 84.56 126 GLU A C 1
ATOM 965 O O . GLU A 1 126 ? -16.787 9.227 1.739 1.00 84.56 126 GLU A O 1
ATOM 970 N N . ARG A 1 127 ? -14.724 9.551 0.905 1.00 82.00 127 ARG A N 1
ATOM 971 C CA . ARG A 1 127 ? -14.017 8.953 2.043 1.00 82.00 127 ARG A CA 1
ATOM 972 C C . ARG A 1 127 ? -14.294 9.726 3.328 1.00 82.00 127 ARG A C 1
ATOM 974 O O . ARG A 1 127 ? -14.712 9.118 4.307 1.00 82.00 127 ARG A O 1
ATOM 981 N N . LEU A 1 128 ? -14.116 11.048 3.324 1.00 87.00 128 LEU A N 1
ATOM 982 C CA . LEU A 1 128 ? -14.383 11.886 4.496 1.00 87.00 128 LEU A CA 1
ATOM 983 C C . LEU A 1 128 ? -15.842 11.782 4.954 1.00 87.00 128 LEU A C 1
ATOM 985 O O . LEU A 1 128 ? -16.093 11.676 6.153 1.00 87.00 128 LEU A O 1
ATOM 989 N N . ILE A 1 129 ? -16.793 11.755 4.015 1.00 89.00 129 ILE A N 1
ATOM 990 C CA . ILE A 1 129 ? -18.222 11.588 4.316 1.00 89.00 12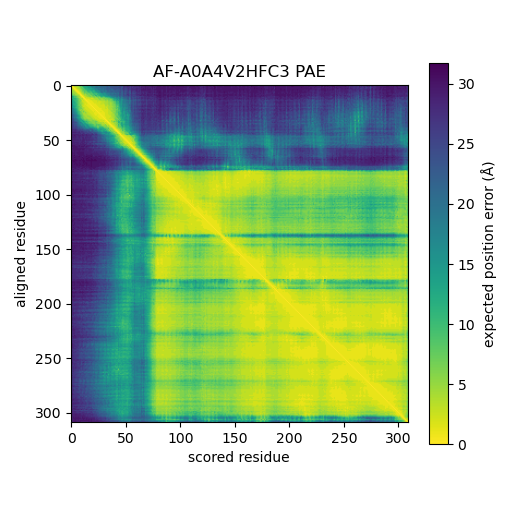9 ILE A CA 1
ATOM 991 C C . ILE A 1 129 ? -18.487 10.222 4.959 1.00 89.00 129 ILE A C 1
ATOM 993 O O . ILE A 1 129 ? -19.152 10.154 5.992 1.00 89.00 129 ILE A O 1
ATOM 997 N N . ARG A 1 130 ? -17.946 9.135 4.394 1.00 86.62 130 ARG A N 1
ATOM 998 C CA . ARG A 1 130 ? -18.102 7.779 4.948 1.00 86.62 130 ARG A CA 1
ATOM 999 C C . ARG A 1 130 ? -17.489 7.657 6.342 1.00 86.62 130 ARG A C 1
ATOM 1001 O O . ARG A 1 130 ? -18.136 7.132 7.242 1.00 86.62 130 ARG A O 1
ATOM 1008 N N . SER A 1 131 ? -16.269 8.153 6.542 1.00 86.81 131 SER A N 1
ATOM 1009 C CA . SER A 1 131 ? -15.605 8.109 7.849 1.00 86.81 131 SER A CA 1
ATOM 1010 C C . SER A 1 131 ? -16.344 8.958 8.889 1.00 86.81 131 SER A C 1
ATOM 1012 O O . SER A 1 131 ? -16.480 8.528 10.033 1.00 86.81 131 SER A O 1
ATOM 1014 N N . LYS A 1 132 ? -16.887 10.119 8.491 1.00 89.44 132 LYS A N 1
ATOM 1015 C CA . LYS A 1 132 ? -17.749 10.947 9.348 1.00 89.44 132 LYS A CA 1
ATOM 1016 C C . LYS A 1 132 ? -18.998 10.184 9.770 1.00 89.44 132 LYS A C 1
ATOM 1018 O O . LYS A 1 132 ? -19.285 10.151 10.960 1.00 89.44 132 LYS A O 1
ATOM 1023 N N . ALA A 1 133 ? -19.677 9.519 8.835 1.00 88.69 133 ALA A N 1
ATOM 1024 C CA . ALA A 1 133 ? -20.848 8.702 9.145 1.00 88.69 133 ALA A CA 1
ATOM 1025 C C . ALA A 1 133 ? -20.523 7.598 10.165 1.00 88.69 133 ALA A C 1
ATOM 1027 O O . ALA A 1 133 ? -21.232 7.473 11.154 1.00 88.69 133 ALA A O 1
ATOM 1028 N N . ILE A 1 134 ? -19.402 6.878 10.009 1.00 86.62 134 ILE A N 1
ATOM 1029 C CA . ILE A 1 134 ? -18.969 5.847 10.975 1.00 86.62 134 ILE A CA 1
ATOM 1030 C C . ILE A 1 134 ? -18.797 6.422 12.393 1.00 86.62 134 ILE A C 1
ATOM 1032 O O . ILE A 1 134 ? -19.149 5.767 13.375 1.00 86.62 134 ILE A O 1
ATOM 1036 N N . VAL A 1 135 ? -18.245 7.633 12.517 1.00 87.94 135 VAL A N 1
ATOM 1037 C CA . VAL A 1 135 ? -18.054 8.297 13.817 1.00 87.94 135 VAL A CA 1
ATOM 1038 C C . VAL A 1 135 ? -19.373 8.828 14.381 1.00 87.94 135 VAL A C 1
ATOM 1040 O O . VAL A 1 135 ? -19.646 8.629 15.564 1.00 87.94 135 VAL A O 1
ATOM 1043 N N . GLU A 1 136 ? -20.194 9.482 13.557 1.00 86.94 136 GLU A N 1
ATOM 1044 C CA . GLU A 1 136 ? -21.478 10.077 13.957 1.00 86.94 136 GLU A CA 1
ATOM 1045 C C . GLU A 1 136 ? -22.531 9.029 14.321 1.00 86.94 136 GLU A C 1
ATOM 1047 O O . GLU A 1 136 ? -23.313 9.243 15.246 1.00 86.94 136 GLU A O 1
ATOM 1052 N N . GLU A 1 137 ? -22.515 7.873 13.656 1.00 85.06 137 GLU A N 1
ATOM 1053 C CA . GLU A 1 137 ? -23.338 6.714 14.014 1.00 85.06 137 GLU A CA 1
ATOM 1054 C C . GLU A 1 137 ? -22.944 6.112 15.373 1.00 85.06 137 GLU A C 1
ATOM 1056 O O . GLU A 1 137 ? -23.679 5.282 15.907 1.00 85.06 137 GLU A O 1
ATOM 1061 N N . GLY A 1 138 ? -21.823 6.554 15.963 1.00 64.25 138 GLY A N 1
ATOM 1062 C CA . GLY A 1 138 ? -21.462 6.257 17.344 1.00 64.25 138 GLY A CA 1
ATOM 1063 C C . GLY A 1 138 ? -21.418 4.760 17.622 1.00 64.25 138 GLY A C 1
ATOM 1064 O O . GLY A 1 138 ? -22.025 4.328 18.602 1.00 64.25 138 GLY A O 1
ATOM 1065 N N . ASP A 1 139 ? -20.771 3.981 16.739 1.00 74.25 139 ASP A N 1
ATOM 1066 C CA . ASP A 1 139 ? -20.869 2.517 16.725 1.00 74.25 139 ASP A CA 1
ATOM 1067 C C . ASP A 1 139 ? -20.507 1.919 18.096 1.00 74.25 139 ASP A C 1
ATOM 1069 O O . ASP A 1 139 ? -19.340 1.720 18.449 1.00 74.25 139 ASP A O 1
ATOM 1073 N N . GLN A 1 140 ? -21.542 1.619 18.887 1.00 77.44 140 GLN A N 1
ATOM 1074 C CA . 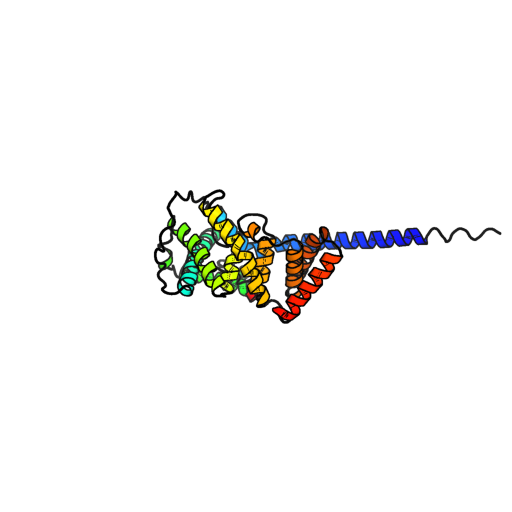GLN A 1 140 ? -21.419 1.096 20.247 1.00 77.44 140 GLN A CA 1
ATOM 1075 C C . GLN A 1 140 ? -20.663 -0.238 20.269 1.00 77.44 140 GLN A C 1
ATOM 1077 O O . GLN A 1 140 ? -20.072 -0.595 21.291 1.00 77.44 140 GLN A O 1
ATOM 1082 N N . ALA A 1 141 ? -20.627 -0.970 19.145 1.00 81.62 141 ALA A N 1
ATOM 1083 C CA . ALA A 1 141 ? -19.839 -2.190 19.028 1.00 81.62 141 ALA A CA 1
ATOM 1084 C C . ALA A 1 141 ? -18.332 -1.924 19.156 1.00 81.62 141 ALA A C 1
ATOM 1086 O O . ALA A 1 141 ? -17.588 -2.839 19.524 1.00 81.62 141 ALA A O 1
ATOM 1087 N N . CYS A 1 142 ? -17.891 -0.691 18.892 1.00 88.50 142 CYS A N 1
ATOM 1088 C CA . CYS A 1 142 ? -16.499 -0.283 18.966 1.00 88.50 142 CYS A CA 1
ATOM 1089 C C . CYS A 1 142 ? -16.078 0.185 20.358 1.00 88.50 142 CYS A C 1
ATOM 1091 O O . CYS A 1 142 ? -14.936 -0.056 20.739 1.00 88.50 142 CYS A O 1
ATOM 1093 N N . GLU A 1 143 ? -16.986 0.744 21.163 1.00 86.12 143 GLU A N 1
ATOM 1094 C CA . GLU A 1 143 ? -16.680 1.290 22.497 1.00 86.12 143 GLU A CA 1
ATOM 1095 C C . GLU A 1 143 ? -16.003 0.289 23.443 1.00 86.12 143 GLU A C 1
ATOM 1097 O O . GLU A 1 143 ? -15.098 0.646 24.198 1.00 86.12 143 GLU A O 1
ATOM 1102 N N . LYS A 1 144 ? -16.355 -0.998 23.353 1.00 84.44 144 LYS A N 1
ATOM 1103 C CA . LYS A 1 144 ? -15.710 -2.062 24.143 1.00 84.44 144 LYS A CA 1
ATOM 1104 C C . LYS A 1 144 ? -14.213 -2.247 23.843 1.00 84.44 144 LYS A C 1
ATOM 1106 O O . LYS A 1 144 ? -13.515 -2.874 24.632 1.00 84.44 144 LYS A O 1
ATOM 1111 N N . TYR A 1 145 ? -13.727 -1.724 22.716 1.00 86.12 145 TYR A N 1
ATOM 1112 C CA . TYR A 1 145 ? -12.316 -1.735 22.332 1.00 86.12 145 TYR A CA 1
ATOM 1113 C C . TYR A 1 145 ? -11.589 -0.434 22.707 1.00 86.12 145 TYR A C 1
ATOM 1115 O O . TYR A 1 145 ? -10.454 -0.231 22.287 1.00 86.12 145 TYR A O 1
ATOM 1123 N N . ARG A 1 146 ? -12.199 0.472 23.483 1.00 83.69 146 ARG A N 1
ATOM 1124 C CA . ARG A 1 146 ? -11.539 1.705 23.931 1.00 83.69 146 ARG A CA 1
ATOM 1125 C C . ARG A 1 146 ? -10.410 1.398 24.930 1.00 83.69 146 ARG A C 1
ATOM 1127 O O . ARG A 1 146 ? -10.456 0.429 25.689 1.00 83.69 146 ARG A O 1
ATOM 1134 N N . GLY A 1 147 ? -9.385 2.252 24.960 1.00 80.94 147 GLY A N 1
ATOM 1135 C CA . GLY A 1 147 ? -8.283 2.148 25.921 1.00 80.94 147 GLY A CA 1
ATOM 1136 C C . GLY A 1 147 ? -7.376 0.937 25.646 1.00 80.94 147 GLY A C 1
ATOM 1137 O O . GLY A 1 147 ? -6.997 0.727 24.495 1.00 80.94 147 GLY A O 1
ATOM 1138 N N . PRO A 1 148 ? -7.002 0.127 26.656 1.00 76.31 148 PRO A N 1
ATOM 1139 C CA . PRO A 1 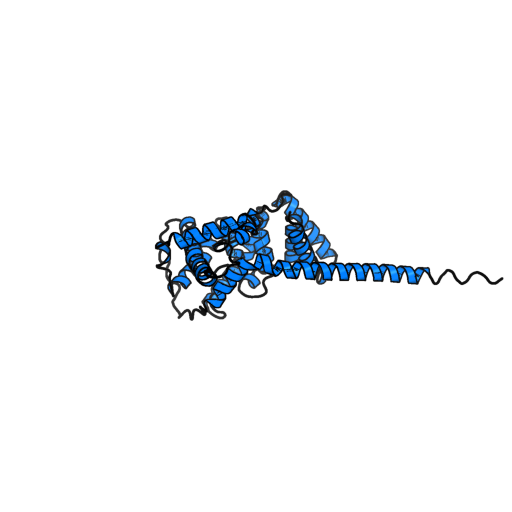148 ? -6.086 -1.004 26.466 1.00 76.31 148 PRO A CA 1
ATOM 1140 C C . PRO A 1 148 ? -6.566 -2.050 25.448 1.00 76.31 148 PRO A C 1
ATOM 1142 O O . PRO A 1 148 ? -5.742 -2.655 24.762 1.00 76.31 148 PRO A O 1
ATOM 1145 N N . ALA A 1 149 ? -7.884 -2.230 25.305 1.00 81.19 149 ALA A N 1
ATOM 1146 C CA . ALA A 1 149 ? -8.479 -3.166 24.350 1.00 81.19 149 ALA A CA 1
ATOM 1147 C C . ALA A 1 149 ? -8.273 -2.744 22.881 1.00 81.19 149 ALA A C 1
ATOM 1149 O O . ALA A 1 149 ? -8.356 -3.575 21.975 1.00 81.19 149 ALA A O 1
ATOM 1150 N N . TYR A 1 150 ? -7.908 -1.484 22.624 1.00 79.81 150 TYR A N 1
ATOM 1151 C CA . TYR A 1 150 ? -7.588 -1.004 21.278 1.00 79.81 150 TYR A CA 1
ATOM 1152 C C . TYR A 1 150 ? -6.353 -1.716 20.716 1.00 79.81 150 TYR A C 1
ATOM 1154 O O . TYR A 1 150 ? -6.280 -2.024 19.529 1.00 79.81 150 TYR A O 1
ATOM 1162 N N . ALA A 1 151 ? -5.405 -2.079 21.586 1.00 75.81 151 ALA A N 1
ATOM 1163 C CA . ALA A 1 151 ? -4.248 -2.881 21.206 1.00 75.81 151 ALA A CA 1
ATOM 1164 C C . ALA A 1 151 ? -4.654 -4.257 20.648 1.00 75.81 151 ALA A C 1
ATOM 1166 O O . ALA A 1 151 ? -4.000 -4.781 19.749 1.00 75.81 151 ALA A O 1
ATOM 1167 N N . GLU A 1 152 ? -5.730 -4.852 21.168 1.00 79.12 152 GLU A N 1
ATOM 1168 C CA . GLU A 1 152 ? -6.254 -6.130 20.681 1.00 79.12 152 GLU A CA 1
ATOM 1169 C C . GLU A 1 152 ? -6.897 -5.973 19.304 1.00 79.12 152 GLU A C 1
ATOM 1171 O O . GLU A 1 152 ? -6.681 -6.810 18.430 1.00 79.12 152 GLU A O 1
ATOM 1176 N N . LEU A 1 153 ? -7.606 -4.86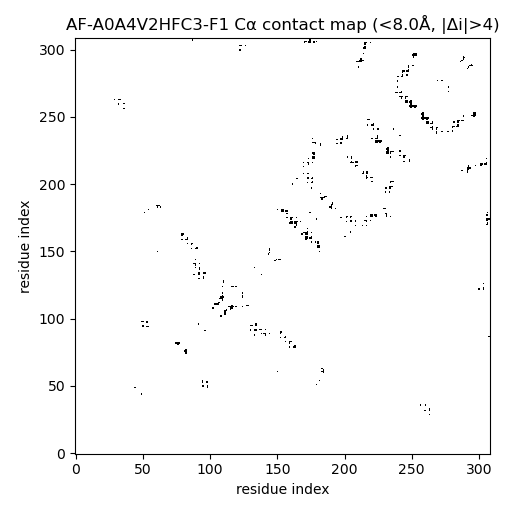5 19.081 1.00 81.00 153 LEU A N 1
ATOM 1177 C CA . LEU A 1 153 ? -8.193 -4.515 17.789 1.00 81.00 153 LEU A CA 1
ATOM 1178 C C . LEU A 1 153 ? -7.119 -4.359 16.699 1.00 81.00 153 LEU A C 1
ATOM 1180 O O . LEU A 1 153 ? -7.237 -4.928 15.612 1.00 81.00 153 LEU A O 1
ATOM 1184 N N . LEU A 1 154 ? -6.028 -3.659 17.021 1.00 77.25 154 LEU A N 1
ATOM 1185 C CA . LEU A 1 154 ? -4.881 -3.478 16.126 1.00 77.25 154 LEU A CA 1
ATOM 1186 C C . LEU A 1 154 ? -4.140 -4.791 15.823 1.00 77.25 154 LEU A C 1
ATOM 1188 O O . LEU A 1 154 ? -3.576 -4.945 14.744 1.00 77.25 154 LEU A O 1
ATOM 1192 N N . ARG A 1 155 ? -4.153 -5.771 16.732 1.00 77.50 155 ARG A N 1
ATOM 1193 C CA . ARG A 1 155 ? -3.643 -7.122 16.427 1.00 77.50 155 ARG A CA 1
ATOM 1194 C C . ARG A 1 155 ? -4.625 -7.915 15.573 1.00 77.50 155 ARG A C 1
ATOM 1196 O O . ARG A 1 155 ? -4.217 -8.626 14.658 1.00 77.50 155 ARG A O 1
ATOM 1203 N N . ALA A 1 156 ? -5.917 -7.780 15.848 1.00 82.56 156 ALA A N 1
ATOM 1204 C CA . ALA A 1 156 ? -6.945 -8.507 15.127 1.00 82.56 156 ALA A CA 1
ATOM 1205 C C . ALA A 1 156 ? -6.999 -8.122 13.644 1.00 82.56 156 ALA A C 1
ATOM 1207 O O . ALA A 1 156 ? -7.230 -8.995 12.809 1.00 82.56 156 ALA A O 1
ATOM 1208 N N . VAL A 1 157 ? -6.744 -6.854 13.292 1.00 83.19 157 VAL A N 1
ATOM 1209 C CA . VAL A 1 157 ? -6.743 -6.442 11.877 1.00 83.19 157 VAL A CA 1
ATOM 1210 C C . VAL A 1 157 ? -5.624 -7.128 11.111 1.00 83.19 157 VAL A C 1
ATOM 1212 O O . VAL A 1 157 ? -5.855 -7.586 9.996 1.00 83.19 157 VAL A O 1
ATOM 1215 N N . TYR A 1 158 ? -4.452 -7.286 11.730 1.00 83.38 158 TYR A N 1
ATOM 1216 C CA . TYR A 1 158 ? -3.342 -8.034 11.158 1.00 83.38 158 TYR A CA 1
ATOM 1217 C C . TYR A 1 158 ? -3.736 -9.500 10.907 1.00 83.38 158 TYR A C 1
ATOM 1219 O O . TYR A 1 158 ? -3.652 -9.976 9.772 1.00 83.38 158 TYR A O 1
ATOM 1227 N N . ASP A 1 159 ? -4.226 -10.196 11.938 1.00 85.38 159 ASP A N 1
ATOM 1228 C CA . ASP A 1 159 ? -4.551 -11.625 11.857 1.00 85.38 159 ASP A CA 1
ATOM 1229 C C . ASP A 1 159 ? -5.660 -11.906 10.839 1.00 85.38 159 ASP A C 1
ATOM 1231 O O . ASP A 1 159 ? -5.597 -12.871 10.071 1.00 85.38 159 ASP A O 1
ATOM 1235 N N . VAL A 1 160 ? -6.701 -11.072 10.837 1.00 89.00 160 VAL A N 1
ATOM 1236 C CA . VAL A 1 160 ? -7.835 -11.237 9.930 1.00 89.00 160 VAL A CA 1
ATOM 1237 C C . VAL A 1 160 ? -7.442 -10.867 8.498 1.00 89.00 160 VAL A C 1
ATOM 1239 O O . VAL A 1 160 ? -7.789 -11.613 7.582 1.00 89.00 160 VAL A O 1
ATOM 1242 N N . SER A 1 161 ? -6.656 -9.800 8.298 1.00 89.62 161 SER A N 1
ATOM 1243 C CA . SER A 1 161 ? -6.139 -9.440 6.968 1.00 89.62 161 SER A CA 1
ATOM 1244 C C . SER A 1 161 ? -5.285 -10.560 6.387 1.00 89.62 161 SER A C 1
ATOM 1246 O O . SER A 1 161 ? -5.457 -10.910 5.226 1.00 89.62 161 SER A O 1
ATOM 1248 N N . ALA A 1 162 ? -4.407 -11.167 7.194 1.00 90.31 162 ALA A N 1
ATOM 1249 C CA . ALA A 1 162 ? -3.567 -12.278 6.757 1.00 90.31 162 ALA A CA 1
ATOM 1250 C C . ALA A 1 162 ? -4.405 -13.480 6.300 1.00 90.31 162 ALA A C 1
ATOM 1252 O O . ALA A 1 162 ? -4.190 -14.001 5.211 1.00 90.31 162 ALA A O 1
ATOM 1253 N N . LYS A 1 163 ? -5.398 -13.888 7.102 1.00 91.88 163 LYS A N 1
ATOM 1254 C CA . LYS A 1 163 ? -6.266 -15.034 6.783 1.00 91.88 163 LYS A CA 1
ATOM 1255 C C . LYS A 1 163 ? -7.104 -14.805 5.528 1.00 91.88 163 LYS A C 1
ATOM 1257 O O . LYS A 1 163 ? -7.257 -15.719 4.724 1.00 91.88 163 LYS A O 1
ATOM 1262 N N . LEU A 1 164 ? -7.653 -13.603 5.360 1.00 93.81 164 LEU A N 1
ATOM 1263 C CA . LEU A 1 164 ? -8.415 -13.252 4.162 1.00 93.81 164 LEU A CA 1
ATOM 1264 C C . LEU A 1 164 ? -7.511 -13.125 2.930 1.00 93.81 164 LEU A C 1
ATOM 1266 O O . LEU A 1 164 ? -7.879 -13.600 1.858 1.00 93.81 164 LEU A O 1
ATOM 1270 N N . ALA A 1 165 ? -6.306 -12.571 3.081 1.00 94.00 165 ALA A N 1
ATOM 1271 C CA . ALA A 1 165 ? -5.313 -12.522 2.012 1.00 94.00 165 ALA A CA 1
ATOM 1272 C C . ALA A 1 165 ? -4.901 -13.932 1.554 1.00 94.00 165 ALA A C 1
ATOM 1274 O O . ALA A 1 165 ? -4.852 -14.194 0.353 1.00 94.00 165 ALA A O 1
ATOM 1275 N N . ASP A 1 166 ? -4.696 -14.865 2.490 1.00 93.62 166 ASP A N 1
ATOM 1276 C CA . ASP A 1 166 ? -4.461 -16.283 2.184 1.00 93.62 166 ASP A CA 1
ATOM 1277 C C . ASP A 1 166 ? -5.650 -16.945 1.476 1.00 93.62 166 ASP A C 1
ATOM 1279 O O . ASP A 1 166 ? -5.454 -17.800 0.611 1.00 93.62 166 ASP A O 1
ATOM 1283 N N . ALA A 1 167 ? -6.877 -16.514 1.778 1.00 93.94 167 ALA A N 1
ATOM 1284 C CA . ALA A 1 167 ? -8.084 -16.922 1.060 1.00 93.94 167 ALA A CA 1
ATOM 1285 C C . ALA A 1 167 ? -8.256 -16.224 -0.309 1.00 93.94 167 ALA A C 1
ATOM 1287 O O . ALA A 1 167 ? -9.203 -16.518 -1.039 1.00 93.94 167 ALA A O 1
ATOM 1288 N N . GLY A 1 168 ? -7.344 -15.324 -0.687 1.00 93.44 168 GLY A N 1
ATOM 1289 C CA . GLY A 1 168 ? -7.347 -14.629 -1.972 1.00 93.44 168 GLY A CA 1
ATOM 1290 C C . GLY A 1 168 ? -8.129 -13.312 -1.998 1.00 93.44 168 GLY A C 1
ATOM 1291 O O . GLY A 1 168 ? -8.387 -12.797 -3.093 1.00 93.44 168 GLY A O 1
ATOM 1292 N N . ASP A 1 169 ? -8.494 -12.747 -0.847 1.00 94.62 169 ASP A N 1
ATOM 1293 C CA . ASP A 1 169 ? -9.059 -11.398 -0.765 1.00 94.62 169 ASP A CA 1
ATOM 1294 C C . ASP A 1 169 ? -7.960 -10.353 -1.020 1.00 94.62 169 ASP A C 1
ATOM 1296 O O . ASP A 1 169 ? -7.024 -10.173 -0.238 1.00 94.62 169 ASP A O 1
ATOM 1300 N N . LEU A 1 170 ? -8.081 -9.645 -2.144 1.00 92.88 170 LEU A N 1
ATOM 1301 C CA . LEU A 1 170 ? -7.107 -8.645 -2.582 1.00 92.88 170 LEU A CA 1
ATOM 1302 C C . LEU A 1 170 ? -7.127 -7.369 -1.736 1.00 92.88 170 LEU A C 1
ATOM 1304 O O . LEU A 1 170 ? -6.096 -6.715 -1.584 1.00 92.88 170 LEU A O 1
ATOM 1308 N N . ARG A 1 171 ? -8.286 -7.003 -1.181 1.00 89.75 171 ARG A N 1
ATOM 1309 C CA . ARG A 1 171 ? -8.415 -5.826 -0.317 1.00 89.75 171 ARG A CA 1
ATOM 1310 C C . ARG A 1 171 ? -7.737 -6.097 1.023 1.00 89.75 171 ARG A C 1
ATOM 1312 O O . ARG A 1 171 ? -6.961 -5.268 1.489 1.00 89.75 171 ARG A O 1
ATOM 1319 N N . ALA A 1 172 ? -7.958 -7.281 1.592 1.00 91.62 172 ALA A N 1
ATOM 1320 C CA . ALA A 1 172 ? -7.257 -7.732 2.790 1.00 91.62 172 ALA A CA 1
ATOM 1321 C C . ALA A 1 172 ? -5.743 -7.875 2.566 1.00 91.62 172 ALA A C 1
ATOM 1323 O O . ALA A 1 172 ? -4.957 -7.444 3.409 1.00 91.62 172 ALA A O 1
ATOM 1324 N N . ALA A 1 173 ? -5.330 -8.400 1.409 1.00 93.81 173 ALA A N 1
ATOM 1325 C CA . ALA A 1 173 ? -3.925 -8.469 1.006 1.00 93.81 173 ALA A CA 1
ATOM 1326 C C . ALA A 1 173 ? -3.272 -7.081 0.927 1.00 93.81 173 ALA A C 1
ATOM 1328 O O . ALA A 1 173 ? -2.198 -6.880 1.489 1.00 93.81 173 ALA A O 1
ATOM 1329 N N . THR A 1 174 ? -3.938 -6.114 0.288 1.00 91.88 174 THR A N 1
ATOM 1330 C CA . THR A 1 174 ? -3.471 -4.719 0.193 1.00 91.88 174 THR A CA 1
ATOM 1331 C C . THR A 1 174 ? -3.317 -4.110 1.581 1.00 91.88 174 THR A C 1
ATOM 1333 O O . THR A 1 174 ? -2.256 -3.584 1.912 1.00 91.88 174 THR A O 1
ATOM 1336 N N . CYS A 1 175 ? -4.328 -4.295 2.431 1.00 88.69 175 CYS A N 1
ATOM 1337 C CA . CYS A 1 175 ? -4.262 -3.910 3.833 1.00 88.69 175 CYS A CA 1
ATOM 1338 C C . CYS A 1 175 ? -3.056 -4.479 4.562 1.00 88.69 175 CYS A C 1
ATOM 1340 O O . CYS A 1 175 ? -2.367 -3.768 5.293 1.00 88.69 175 CYS A O 1
ATOM 1342 N N . PHE A 1 176 ? -2.773 -5.752 4.306 1.00 91.06 176 PHE A N 1
ATOM 1343 C CA . PHE A 1 176 ? -1.600 -6.405 4.844 1.00 91.06 176 PHE A CA 1
ATOM 1344 C C . PHE A 1 176 ? -0.289 -5.789 4.424 1.00 91.06 176 PHE A C 1
ATOM 1346 O O . PHE A 1 176 ? 0.601 -5.637 5.257 1.00 91.06 176 PHE A O 1
ATOM 1353 N N . ILE A 1 177 ? -0.169 -5.412 3.164 1.00 92.44 177 ILE A N 1
ATOM 1354 C CA . ILE A 1 177 ? 1.055 -4.833 2.633 1.00 92.44 177 ILE A CA 1
ATOM 1355 C C . ILE A 1 177 ? 1.286 -3.437 3.219 1.00 92.44 177 ILE A C 1
ATOM 1357 O O . ILE A 1 177 ? 2.395 -3.152 3.669 1.00 92.44 177 ILE A O 1
ATOM 1361 N N . GLU A 1 178 ? 0.250 -2.598 3.266 1.00 88.06 178 GLU A N 1
ATOM 1362 C CA . GLU A 1 178 ? 0.353 -1.216 3.752 1.00 88.06 178 GLU A CA 1
ATOM 1363 C C . GLU A 1 178 ? 0.662 -1.128 5.253 1.00 88.06 178 GLU A C 1
ATOM 1365 O O . GLU A 1 178 ? 1.240 -0.137 5.696 1.00 88.06 178 GLU A O 1
ATOM 1370 N N . ALA A 1 179 ? 0.316 -2.164 6.027 1.00 80.31 179 ALA A N 1
ATOM 1371 C CA . ALA A 1 179 ? 0.503 -2.219 7.477 1.00 80.31 179 ALA A CA 1
ATOM 1372 C C . ALA A 1 179 ? 0.004 -0.950 8.193 1.00 80.31 179 ALA A C 1
ATOM 1374 O O . ALA A 1 179 ? 0.668 -0.423 9.084 1.00 80.31 179 ALA A O 1
ATOM 1375 N N . SER A 1 180 ? -1.189 -0.473 7.827 1.00 69.06 180 SER A N 1
ATOM 1376 C CA . SER A 1 180 ? -1.847 0.701 8.429 1.00 69.06 180 SER A CA 1
ATOM 1377 C C . SER A 1 180 ? -2.280 0.497 9.892 1.00 69.06 180 SER A C 1
ATOM 1379 O O . SER A 1 180 ? -2.934 1.350 10.492 1.00 69.06 180 SER A O 1
ATOM 1381 N N . TRP A 1 181 ? -1.911 -0.636 10.485 1.00 71.06 181 TRP A N 1
ATOM 1382 C CA . TRP A 1 181 ? -2.173 -1.003 11.865 1.00 71.06 181 TRP A CA 1
ATOM 1383 C C . TRP A 1 181 ? -1.006 -0.682 12.786 1.00 71.06 181 TRP A C 1
ATOM 1385 O O . TRP A 1 181 ? 0.162 -0.730 12.401 1.00 71.06 181 TRP A O 1
ATOM 1395 N N . GLY A 1 182 ? -1.322 -0.406 14.050 1.00 70.00 182 GLY A N 1
ATOM 1396 C CA . GLY A 1 182 ? -0.304 -0.153 15.058 1.00 70.00 182 GLY A CA 1
ATOM 1397 C C . GLY A 1 182 ? 0.630 -1.349 15.231 1.00 70.00 182 GLY A C 1
ATOM 1398 O O . GLY A 1 182 ? 0.205 -2.488 15.430 1.00 70.00 182 GLY A O 1
ATOM 1399 N N . THR A 1 183 ? 1.926 -1.072 15.162 1.00 74.38 183 THR A N 1
ATOM 1400 C CA . THR A 1 183 ? 2.988 -2.044 15.413 1.00 74.38 183 THR A CA 1
ATOM 1401 C C . THR A 1 183 ? 3.341 -2.049 16.901 1.00 74.38 183 THR A C 1
ATOM 1403 O O . THR A 1 183 ? 3.475 -0.968 17.479 1.00 74.38 183 THR A O 1
ATOM 1406 N N . PRO A 1 184 ? 3.548 -3.220 17.535 1.00 78.19 184 PRO A N 1
ATOM 1407 C CA . PRO A 1 184 ? 4.142 -3.286 18.867 1.00 78.19 184 PRO A CA 1
ATOM 1408 C C . PRO A 1 184 ? 5.482 -2.539 18.920 1.00 78.19 184 PRO A C 1
ATOM 1410 O O . PRO A 1 184 ? 6.154 -2.393 17.899 1.00 78.19 184 PRO A O 1
ATOM 1413 N N . VAL A 1 185 ? 5.887 -2.100 20.112 1.00 79.62 185 VAL A N 1
ATOM 1414 C CA . VAL A 1 185 ? 7.155 -1.380 20.312 1.00 79.62 185 VAL A CA 1
ATOM 1415 C C . VAL A 1 185 ? 8.343 -2.278 19.934 1.00 79.62 185 VAL A C 1
ATOM 1417 O O . VAL A 1 185 ? 8.414 -3.429 20.364 1.00 79.62 185 VAL A O 1
ATOM 1420 N N . ASP A 1 186 ? 9.278 -1.763 19.138 1.00 78.38 186 ASP A N 1
ATOM 1421 C CA . ASP A 1 186 ? 10.561 -2.403 18.812 1.00 78.38 186 ASP A CA 1
ATOM 1422 C C . ASP A 1 186 ? 11.571 -2.131 19.953 1.00 78.38 186 ASP A C 1
ATOM 1424 O O . ASP A 1 186 ? 11.695 -0.963 20.340 1.00 78.38 186 ASP A O 1
ATOM 1428 N N . PRO A 1 187 ? 12.275 -3.129 20.542 1.00 86.00 187 PRO A N 1
ATOM 1429 C CA . PRO A 1 187 ? 12.343 -4.556 20.188 1.00 86.00 187 PRO A CA 1
ATOM 1430 C C . PRO A 1 187 ? 11.587 -5.491 21.157 1.00 86.00 187 PRO A C 1
ATOM 1432 O O . PRO A 1 187 ? 12.194 -6.226 21.939 1.00 86.00 187 PRO A O 1
ATOM 1435 N N . SER A 1 188 ? 10.252 -5.518 21.113 1.00 85.19 188 SER A N 1
ATOM 1436 C CA . SER A 1 188 ? 9.451 -6.504 21.866 1.00 85.19 188 SER A CA 1
ATOM 1437 C C . SER A 1 188 ? 9.411 -7.888 21.196 1.00 85.19 188 SER A C 1
ATOM 1439 O O . SER A 1 188 ? 9.626 -8.034 19.987 1.00 85.19 188 SER A O 1
ATOM 1441 N N . ALA A 1 189 ? 9.096 -8.934 21.970 1.00 84.44 189 ALA A N 1
ATOM 1442 C CA . ALA A 1 189 ? 8.898 -10.283 21.429 1.00 84.44 189 ALA A CA 1
ATOM 1443 C C . ALA A 1 189 ? 7.707 -10.326 20.453 1.00 84.44 189 ALA A C 1
ATOM 1445 O O . ALA A 1 189 ? 7.754 -11.016 19.431 1.00 84.44 189 ALA A O 1
ATOM 1446 N N . GLU A 1 190 ? 6.672 -9.542 20.748 1.00 80.88 190 GLU A N 1
ATOM 1447 C CA . GLU A 1 190 ? 5.496 -9.319 19.916 1.00 80.88 190 GLU A CA 1
ATOM 1448 C C . GLU A 1 190 ? 5.877 -8.654 18.590 1.00 80.88 190 GLU A C 1
ATOM 1450 O O . GLU A 1 190 ? 5.465 -9.130 17.530 1.00 80.88 190 GLU A O 1
ATOM 1455 N N . TYR A 1 191 ? 6.713 -7.608 18.624 1.00 85.62 191 TYR A N 1
ATOM 1456 C CA . TYR A 1 191 ? 7.242 -6.981 17.411 1.00 85.62 191 TYR A CA 1
ATOM 1457 C C . TYR A 1 191 ? 8.039 -7.984 16.577 1.00 85.62 191 TYR A C 1
ATOM 1459 O O . TYR A 1 191 ? 7.806 -8.107 15.379 1.00 85.62 191 TYR A O 1
ATOM 1467 N N . ALA A 1 192 ? 8.923 -8.769 17.200 1.00 87.88 192 ALA A N 1
ATOM 1468 C CA . ALA A 1 192 ? 9.710 -9.774 16.490 1.00 87.88 192 ALA A CA 1
ATOM 1469 C C . ALA A 1 192 ? 8.830 -10.848 15.820 1.00 87.88 192 ALA A C 1
ATOM 1471 O O . ALA A 1 192 ? 9.140 -11.303 14.715 1.00 87.88 192 ALA A O 1
ATOM 1472 N N . ALA A 1 193 ? 7.734 -11.264 16.463 1.00 84.88 193 ALA A N 1
ATOM 1473 C CA . ALA A 1 193 ? 6.768 -12.191 15.876 1.00 84.88 193 ALA A CA 1
ATOM 1474 C C . ALA A 1 193 ? 6.036 -11.570 14.677 1.00 84.88 193 ALA A C 1
ATOM 1476 O O . ALA A 1 193 ? 6.002 -12.181 13.606 1.00 84.88 193 ALA A O 1
ATOM 1477 N N . LEU A 1 194 ? 5.535 -10.341 14.833 1.00 84.75 194 LEU A N 1
ATOM 1478 C CA . LEU A 1 194 ? 4.869 -9.598 13.765 1.00 84.75 194 LEU A CA 1
ATOM 1479 C C . LEU A 1 194 ? 5.813 -9.363 12.576 1.00 84.75 194 LEU A C 1
ATOM 1481 O O . LEU A 1 194 ? 5.448 -9.642 11.439 1.00 84.75 194 LEU A O 1
ATOM 1485 N N . ALA A 1 195 ? 7.048 -8.928 12.831 1.00 89.56 195 ALA A N 1
ATOM 1486 C CA . ALA A 1 195 ? 8.083 -8.682 11.829 1.00 89.56 195 ALA A CA 1
ATOM 1487 C C . ALA A 1 195 ? 8.411 -9.935 11.007 1.00 89.56 195 ALA A C 1
ATOM 1489 O O . ALA A 1 195 ? 8.467 -9.872 9.777 1.00 89.56 195 ALA A O 1
ATOM 1490 N N . ARG A 1 196 ? 8.579 -11.095 11.663 1.00 89.50 196 ARG A N 1
ATOM 1491 C CA . ARG A 1 196 ? 8.788 -12.376 10.965 1.00 89.50 196 ARG A CA 1
ATOM 1492 C C . ARG A 1 196 ? 7.619 -12.705 10.048 1.00 89.50 196 ARG A C 1
ATOM 1494 O O . ARG A 1 196 ? 7.830 -13.096 8.903 1.00 89.50 196 ARG A O 1
ATOM 1501 N N . ALA A 1 197 ? 6.401 -12.541 10.546 1.00 86.94 197 ALA A N 1
ATOM 1502 C CA . ALA A 1 197 ? 5.215 -12.901 9.798 1.00 86.94 197 ALA A CA 1
ATOM 1503 C C . ALA A 1 197 ? 4.908 -11.902 8.668 1.00 86.94 197 ALA A C 1
ATOM 1505 O O . ALA A 1 197 ? 4.490 -12.318 7.592 1.00 86.94 197 ALA A O 1
ATOM 1506 N N . TYR A 1 198 ? 5.184 -10.610 8.851 1.00 91.75 198 TYR A N 1
ATOM 1507 C CA . TYR A 1 198 ? 5.112 -9.616 7.780 1.00 91.75 198 TYR A CA 1
ATOM 1508 C C . TYR A 1 198 ? 6.127 -9.931 6.677 1.00 91.75 198 TYR A C 1
ATOM 1510 O O . TYR A 1 198 ? 5.743 -10.083 5.518 1.00 91.75 198 TYR A O 1
ATOM 1518 N N . LYS A 1 199 ? 7.399 -10.149 7.039 1.00 91.94 199 LYS A N 1
ATOM 1519 C CA . LYS A 1 199 ? 8.467 -10.518 6.096 1.00 91.94 199 LYS A CA 1
ATOM 1520 C C . LYS A 1 199 ? 8.138 -11.782 5.294 1.00 91.94 199 LYS A C 1
ATOM 1522 O O . LYS A 1 199 ? 8.464 -11.861 4.115 1.00 91.94 199 LYS A O 1
ATOM 1527 N N . ALA A 1 200 ? 7.493 -12.767 5.920 1.00 90.38 200 ALA A N 1
ATOM 1528 C CA . ALA A 1 200 ? 7.109 -14.012 5.258 1.00 90.38 200 ALA A CA 1
ATOM 1529 C C . ALA A 1 200 ? 5.953 -13.851 4.251 1.00 90.38 200 ALA A C 1
ATOM 1531 O O . ALA A 1 200 ? 5.829 -14.667 3.339 1.00 90.38 200 ALA A O 1
ATOM 1532 N N . ASN A 1 201 ? 5.101 -12.831 4.410 1.00 94.31 201 ASN A N 1
ATOM 1533 C CA . ASN A 1 201 ? 3.807 -12.777 3.726 1.00 94.31 201 ASN A CA 1
ATOM 1534 C C . ASN A 1 201 ? 3.593 -11.542 2.842 1.00 94.31 201 ASN A C 1
ATOM 1536 O O . ASN A 1 201 ? 3.008 -11.680 1.772 1.00 94.31 201 ASN A O 1
ATOM 1540 N N . ALA A 1 202 ? 4.079 -10.359 3.227 1.00 95.19 202 ALA A N 1
ATOM 1541 C CA . ALA A 1 202 ? 3.734 -9.100 2.560 1.00 95.19 202 ALA A CA 1
ATOM 1542 C C . ALA A 1 202 ? 4.094 -9.107 1.068 1.00 95.19 202 ALA A C 1
ATOM 1544 O O . ALA A 1 202 ? 3.236 -8.867 0.220 1.00 95.19 202 ALA A O 1
ATOM 1545 N N . LYS A 1 203 ? 5.332 -9.485 0.728 1.00 97.12 203 LYS A N 1
ATOM 1546 C CA . LYS A 1 203 ? 5.761 -9.597 -0.673 1.00 97.12 203 LYS A CA 1
ATOM 1547 C C . LYS A 1 203 ? 4.970 -10.648 -1.447 1.00 97.12 203 LYS A C 1
ATOM 1549 O O . LYS A 1 203 ? 4.610 -10.413 -2.594 1.00 97.12 203 LYS A O 1
ATOM 1554 N N . ARG A 1 204 ? 4.652 -11.788 -0.824 1.00 97.19 204 ARG A N 1
ATOM 1555 C CA . ARG A 1 204 ? 3.835 -12.835 -1.453 1.00 97.19 204 ARG A CA 1
ATOM 1556 C C . ARG A 1 204 ? 2.440 -12.311 -1.796 1.00 97.19 204 ARG A C 1
ATOM 1558 O O . ARG A 1 204 ? 1.986 -12.526 -2.914 1.00 97.19 204 ARG A O 1
ATOM 1565 N N . TYR A 1 205 ? 1.781 -11.623 -0.867 1.00 96.94 205 TYR A N 1
ATOM 1566 C CA . TYR A 1 205 ? 0.467 -11.021 -1.097 1.00 96.94 205 TYR A CA 1
ATOM 1567 C C . TYR A 1 205 ? 0.508 -9.944 -2.181 1.00 96.94 205 TYR A C 1
ATOM 1569 O O . TYR A 1 205 ? -0.338 -9.946 -3.075 1.00 96.94 205 TYR A O 1
ATOM 1577 N N . ALA A 1 206 ? 1.528 -9.084 -2.152 1.00 97.31 206 ALA A N 1
ATOM 1578 C CA . ALA A 1 206 ? 1.748 -8.067 -3.172 1.00 97.31 206 ALA A CA 1
ATOM 1579 C C . ALA A 1 206 ? 1.918 -8.690 -4.562 1.00 97.31 206 ALA A C 1
ATOM 1581 O O . ALA A 1 206 ? 1.189 -8.350 -5.495 1.00 97.31 206 ALA A O 1
ATOM 1582 N N . ASP A 1 207 ? 2.821 -9.664 -4.685 1.00 97.88 207 ASP A N 1
ATOM 1583 C CA . ASP A 1 207 ? 3.099 -10.348 -5.943 1.00 97.88 207 ASP A CA 1
ATOM 1584 C C . ASP A 1 207 ? 1.849 -11.095 -6.456 1.00 97.88 207 ASP A C 1
ATOM 1586 O O . ASP A 1 207 ? 1.541 -11.032 -7.646 1.00 97.88 207 ASP A O 1
ATOM 1590 N N . GLN A 1 208 ? 1.062 -11.737 -5.580 1.00 97.62 208 GLN A N 1
ATOM 1591 C CA . GLN A 1 208 ? -0.212 -12.371 -5.952 1.00 97.62 208 GLN A CA 1
ATOM 1592 C C . GLN A 1 208 ? -1.237 -11.363 -6.494 1.00 97.62 208 GLN A C 1
ATOM 1594 O O . GLN A 1 208 ? -1.888 -11.638 -7.507 1.00 97.62 208 GLN A O 1
ATOM 1599 N N . GLY A 1 209 ? -1.375 -10.199 -5.857 1.00 97.12 209 GLY A N 1
ATOM 1600 C CA . GLY A 1 209 ? -2.275 -9.140 -6.310 1.00 97.12 209 GLY A CA 1
ATOM 1601 C C . GLY A 1 209 ? -1.854 -8.533 -7.648 1.00 97.12 209 GLY A C 1
ATOM 1602 O O . GLY A 1 209 ? -2.664 -8.446 -8.574 1.00 97.12 209 GLY A O 1
ATOM 1603 N N . ILE A 1 210 ? -0.562 -8.236 -7.812 1.00 97.81 210 ILE A N 1
ATOM 1604 C CA . ILE A 1 210 ? 0.016 -7.752 -9.077 1.00 97.81 210 ILE A CA 1
ATOM 1605 C C . ILE A 1 210 ? -0.216 -8.767 -10.201 1.00 97.81 210 ILE A C 1
ATOM 1607 O O . ILE A 1 210 ? -0.616 -8.406 -11.308 1.00 97.81 210 ILE A O 1
ATOM 1611 N N . MET A 1 211 ? -0.037 -10.060 -9.923 1.00 97.31 211 MET A N 1
ATOM 1612 C CA . MET A 1 211 ? -0.274 -11.131 -10.897 1.00 97.31 211 MET A CA 1
ATOM 1613 C C . MET A 1 211 ? -1.746 -11.269 -11.306 1.00 97.31 211 MET A C 1
ATOM 1615 O O . MET A 1 211 ? -2.033 -11.803 -12.381 1.00 97.31 211 MET A O 1
ATOM 1619 N N . ARG A 1 212 ? -2.674 -10.761 -10.489 1.00 97.19 212 ARG A N 1
ATOM 1620 C CA . ARG A 1 212 ? -4.109 -10.669 -10.788 1.00 97.19 212 ARG A CA 1
ATOM 1621 C C . ARG A 1 212 ? -4.514 -9.329 -11.415 1.00 97.19 212 ARG A C 1
ATOM 1623 O O . ARG A 1 212 ? -5.688 -9.162 -11.734 1.00 97.19 212 ARG A O 1
ATOM 1630 N N . GLY A 1 213 ? -3.565 -8.415 -11.636 1.00 96.88 213 GLY A N 1
ATOM 1631 C CA . GLY A 1 213 ? -3.819 -7.097 -12.219 1.00 96.88 213 GLY A CA 1
ATOM 1632 C C . GLY A 1 213 ? -4.461 -6.107 -11.245 1.00 96.88 213 GLY A C 1
ATOM 1633 O O . GLY A 1 213 ? -5.198 -5.223 -11.676 1.00 96.88 213 GLY A O 1
ATOM 1634 N N . ASP A 1 214 ? -4.231 -6.266 -9.940 1.00 96.31 214 ASP A N 1
ATOM 1635 C CA . ASP A 1 214 ? -4.758 -5.361 -8.919 1.00 96.31 214 ASP A CA 1
ATOM 1636 C C . ASP A 1 214 ? -3.819 -4.168 -8.696 1.00 96.31 214 ASP A C 1
ATOM 1638 O O . ASP A 1 214 ? -2.698 -4.310 -8.204 1.00 96.31 214 ASP A O 1
ATOM 1642 N N . TRP A 1 215 ? -4.282 -2.975 -9.082 1.00 95.94 215 TRP A N 1
ATOM 1643 C CA . TRP A 1 215 ? -3.483 -1.748 -8.999 1.00 95.94 215 TRP A CA 1
ATOM 1644 C C . TRP A 1 215 ? -3.155 -1.353 -7.560 1.00 95.94 215 TRP A C 1
ATOM 1646 O O . TRP A 1 215 ? -2.058 -0.867 -7.308 1.00 95.94 215 TRP A O 1
ATOM 1656 N N . ARG A 1 216 ? -4.059 -1.625 -6.613 1.00 94.25 216 ARG A N 1
ATOM 1657 C CA . ARG A 1 216 ? -3.855 -1.330 -5.188 1.00 94.25 216 ARG A CA 1
ATOM 1658 C C . ARG A 1 216 ? -2.680 -2.119 -4.622 1.00 94.25 216 ARG A C 1
ATOM 1660 O O . ARG A 1 216 ? -1.807 -1.546 -3.986 1.00 94.25 216 ARG A O 1
ATOM 1667 N N . SER A 1 217 ? -2.590 -3.404 -4.957 1.00 95.88 217 SER A N 1
ATOM 1668 C CA . SER A 1 217 ? -1.455 -4.253 -4.590 1.00 95.88 217 SER A CA 1
ATOM 1669 C C . SER A 1 217 ? -0.135 -3.734 -5.171 1.00 95.88 217 SER A C 1
ATOM 1671 O O . SER A 1 217 ? 0.882 -3.777 -4.487 1.00 95.88 217 SER A O 1
ATOM 1673 N N . ALA A 1 218 ? -0.135 -3.217 -6.408 1.00 97.19 218 ALA A N 1
ATOM 1674 C CA . ALA A 1 218 ? 1.060 -2.628 -7.020 1.00 97.19 218 ALA A CA 1
ATOM 1675 C C . ALA A 1 218 ? 1.499 -1.327 -6.323 1.00 97.19 218 ALA A C 1
ATOM 1677 O O . ALA A 1 218 ? 2.692 -1.140 -6.088 1.00 97.19 218 ALA A O 1
ATOM 1678 N N . ILE A 1 219 ? 0.542 -0.460 -5.973 1.00 95.25 219 ILE A N 1
ATOM 1679 C CA . ILE A 1 219 ? 0.788 0.771 -5.207 1.00 95.25 219 ILE A CA 1
ATOM 1680 C C . ILE A 1 219 ? 1.347 0.416 -3.828 1.00 95.25 219 ILE A C 1
ATOM 1682 O O . ILE A 1 219 ? 2.448 0.842 -3.494 1.00 95.25 219 ILE A O 1
ATOM 1686 N N . ALA A 1 220 ? 0.654 -0.443 -3.077 1.00 93.62 220 ALA A N 1
ATOM 1687 C CA . ALA A 1 220 ? 1.066 -0.853 -1.739 1.00 93.62 220 ALA A CA 1
ATOM 1688 C C . ALA A 1 220 ? 2.457 -1.507 -1.737 1.00 93.62 220 ALA A C 1
ATOM 1690 O O . ALA A 1 220 ? 3.270 -1.238 -0.855 1.00 93.62 220 ALA A O 1
ATOM 1691 N N . ALA A 1 221 ? 2.769 -2.330 -2.745 1.00 96.19 221 ALA A N 1
ATOM 1692 C CA . ALA A 1 221 ? 4.090 -2.933 -2.912 1.00 96.19 221 ALA A CA 1
ATOM 1693 C C . ALA A 1 221 ? 5.190 -1.884 -3.115 1.00 96.19 221 ALA A C 1
ATOM 1695 O O . ALA A 1 221 ? 6.263 -1.979 -2.513 1.00 96.19 221 ALA A O 1
ATOM 1696 N N . PHE A 1 222 ? 4.924 -0.896 -3.971 1.00 96.19 222 PHE A N 1
ATOM 1697 C CA . PHE A 1 222 ? 5.857 0.186 -4.247 1.00 96.19 222 PHE A CA 1
ATOM 1698 C C . PHE A 1 222 ? 6.062 1.066 -3.012 1.00 96.19 222 PHE A C 1
ATOM 1700 O O . PHE A 1 222 ? 7.203 1.269 -2.600 1.00 96.19 222 PHE A O 1
ATOM 1707 N N . ASP A 1 223 ? 4.981 1.498 -2.366 1.00 92.56 223 ASP A N 1
ATOM 1708 C CA . ASP A 1 223 ? 5.028 2.359 -1.185 1.00 92.56 223 ASP A CA 1
ATOM 1709 C C . ASP A 1 223 ? 5.720 1.665 -0.003 1.00 92.56 223 ASP A C 1
ATOM 1711 O O . ASP A 1 223 ? 6.619 2.242 0.614 1.00 92.56 223 ASP A O 1
ATOM 1715 N N . ALA A 1 224 ? 5.399 0.393 0.265 1.00 91.94 224 ALA A N 1
ATOM 1716 C CA . ALA A 1 224 ? 6.103 -0.401 1.273 1.00 91.94 224 ALA A CA 1
ATOM 1717 C C . ALA A 1 224 ? 7.586 -0.591 0.914 1.00 91.94 224 ALA A C 1
ATOM 1719 O O . ALA A 1 224 ? 8.453 -0.543 1.785 1.00 91.94 224 ALA A O 1
ATOM 1720 N N . GLY A 1 225 ? 7.902 -0.748 -0.375 1.00 92.19 225 GLY A N 1
ATOM 1721 C CA . GLY A 1 225 ? 9.275 -0.801 -0.867 1.00 92.19 225 GLY A CA 1
ATOM 1722 C C . GLY A 1 225 ? 10.048 0.502 -0.643 1.00 92.19 225 GLY A C 1
ATOM 1723 O O . GLY A 1 225 ? 11.254 0.453 -0.401 1.00 92.19 225 GLY A O 1
ATOM 1724 N N . GLN A 1 226 ? 9.385 1.655 -0.693 1.00 89.38 226 GLN A N 1
ATOM 1725 C CA . GLN A 1 226 ? 9.998 2.972 -0.490 1.00 89.38 226 GLN A CA 1
ATOM 1726 C C . GLN A 1 226 ? 10.018 3.413 0.981 1.00 89.38 226 GLN A C 1
ATOM 1728 O O . GLN A 1 226 ? 10.625 4.437 1.305 1.00 89.38 226 GLN A O 1
ATOM 1733 N N . ALA A 1 227 ? 9.380 2.658 1.880 1.00 87.44 227 ALA A N 1
ATOM 1734 C CA . ALA A 1 227 ? 9.320 2.992 3.293 1.00 87.44 227 ALA A CA 1
ATOM 1735 C C . ALA A 1 227 ? 10.723 3.085 3.918 1.00 87.44 227 ALA A C 1
ATOM 1737 O O . ALA A 1 227 ? 11.579 2.225 3.711 1.00 87.44 227 ALA A O 1
ATOM 1738 N N . GLY A 1 228 ? 10.943 4.134 4.717 1.00 81.25 228 GLY A N 1
ATOM 1739 C CA . GLY A 1 228 ? 12.199 4.361 5.441 1.00 81.25 228 GLY A CA 1
ATOM 1740 C C . GLY A 1 228 ? 12.175 3.927 6.910 1.00 81.25 228 GLY A C 1
ATOM 1741 O O . GLY A 1 228 ? 13.204 3.979 7.574 1.00 81.25 228 GLY A O 1
ATOM 1742 N N . HIS A 1 229 ? 11.015 3.535 7.443 1.00 80.50 229 HIS A N 1
ATOM 1743 C CA . HIS A 1 229 ? 10.848 3.189 8.856 1.00 80.50 229 HIS A CA 1
ATOM 1744 C C . HIS A 1 229 ? 9.704 2.194 9.083 1.00 80.50 229 HIS A C 1
ATOM 1746 O O . HIS A 1 229 ? 8.761 2.122 8.294 1.00 80.50 229 HIS A O 1
ATOM 1752 N N . GLY A 1 230 ? 9.726 1.510 10.227 1.00 84.00 230 GLY A N 1
ATOM 1753 C CA . GLY A 1 230 ? 8.659 0.602 10.643 1.00 84.00 230 GLY A CA 1
ATOM 1754 C C . GLY A 1 230 ? 8.663 -0.730 9.893 1.00 84.00 230 GLY A C 1
ATOM 1755 O O . GLY A 1 230 ? 9.599 -1.062 9.164 1.00 84.00 230 GLY A O 1
ATOM 1756 N N . ILE A 1 231 ? 7.602 -1.510 10.092 1.00 88.12 231 ILE A N 1
ATOM 1757 C CA . ILE A 1 231 ? 7.551 -2.907 9.648 1.00 88.12 231 ILE A CA 1
ATOM 1758 C C . ILE A 1 231 ? 7.511 -3.072 8.122 1.00 88.12 231 ILE A C 1
ATOM 1760 O O . ILE A 1 231 ? 8.004 -4.072 7.605 1.00 88.12 231 ILE A O 1
ATOM 1764 N N . THR A 1 232 ? 6.990 -2.083 7.389 1.00 89.06 232 THR A N 1
ATOM 1765 C CA . THR A 1 232 ? 6.873 -2.125 5.921 1.00 89.06 232 THR A CA 1
ATOM 1766 C C . THR A 1 232 ? 8.224 -2.188 5.216 1.00 89.06 232 THR A C 1
ATOM 1768 O O . THR A 1 232 ? 8.340 -2.816 4.165 1.00 89.06 232 THR A O 1
ATOM 1771 N N . THR A 1 233 ? 9.284 -1.677 5.853 1.00 88.81 233 THR A N 1
ATOM 1772 C CA . THR A 1 233 ? 10.676 -1.808 5.381 1.00 88.81 233 THR A CA 1
ATOM 1773 C C . THR A 1 233 ? 11.105 -3.267 5.176 1.00 88.81 233 THR A C 1
ATOM 1775 O O . THR A 1 233 ? 12.017 -3.552 4.398 1.00 88.81 233 THR A O 1
ATOM 1778 N N . LEU A 1 234 ? 10.435 -4.215 5.841 1.00 92.44 234 LEU A N 1
ATOM 1779 C CA . LEU A 1 234 ? 10.751 -5.639 5.797 1.00 92.44 234 LEU A CA 1
ATOM 1780 C C . LEU A 1 234 ? 10.155 -6.368 4.586 1.00 92.44 234 LEU A C 1
ATOM 1782 O O . LEU A 1 234 ? 10.407 -7.566 4.441 1.00 92.44 234 LEU A O 1
ATOM 1786 N N . ILE A 1 235 ? 9.392 -5.690 3.716 1.00 94.44 235 ILE A N 1
ATOM 1787 C CA . ILE A 1 235 ? 8.769 -6.317 2.536 1.00 94.44 235 ILE A CA 1
ATOM 1788 C C . ILE A 1 235 ? 9.807 -6.927 1.581 1.00 94.44 235 ILE A C 1
ATOM 1790 O O . ILE A 1 235 ? 9.526 -7.905 0.896 1.00 94.44 235 ILE A O 1
ATOM 1794 N N . GLY A 1 236 ? 11.034 -6.397 1.570 1.00 92.44 236 GLY A N 1
ATOM 1795 C CA . GLY A 1 236 ? 12.176 -7.064 0.942 1.00 92.44 236 GLY A CA 1
ATOM 1796 C C . GLY A 1 236 ? 12.224 -7.001 -0.587 1.00 92.44 236 GLY A C 1
ATOM 1797 O O . GLY A 1 236 ? 12.866 -7.853 -1.195 1.00 92.44 236 GLY A O 1
ATOM 1798 N N . TYR A 1 237 ? 11.583 -6.014 -1.220 1.00 96.38 237 TYR A N 1
ATOM 1799 C CA . TYR A 1 237 ? 11.795 -5.744 -2.646 1.00 96.38 237 TYR A CA 1
ATOM 1800 C C . TYR A 1 237 ? 13.214 -5.216 -2.904 1.00 96.38 237 TYR A C 1
ATOM 1802 O O . TYR A 1 237 ? 13.682 -4.286 -2.240 1.00 96.38 237 TYR A O 1
ATOM 1810 N N . SER A 1 238 ? 13.886 -5.787 -3.901 1.00 96.50 238 SER A N 1
ATOM 1811 C CA . SER A 1 238 ? 15.172 -5.297 -4.409 1.00 96.50 238 SER A CA 1
ATOM 1812 C C . SER A 1 238 ? 15.023 -3.968 -5.162 1.00 96.50 238 SER A C 1
ATOM 1814 O O . SER A 1 238 ? 13.929 -3.602 -5.587 1.00 96.50 238 SER A O 1
ATOM 1816 N N . ILE A 1 239 ? 16.131 -3.249 -5.379 1.00 96.81 239 ILE A N 1
ATOM 1817 C CA . ILE A 1 239 ? 16.139 -2.002 -6.170 1.00 96.81 239 ILE A CA 1
ATOM 1818 C C . ILE A 1 239 ? 15.556 -2.232 -7.573 1.00 96.81 239 ILE A C 1
ATOM 1820 O O . ILE A 1 239 ? 14.721 -1.453 -8.024 1.00 96.81 239 ILE A O 1
ATOM 1824 N N . ALA A 1 240 ? 15.941 -3.331 -8.228 1.00 97.81 240 ALA A N 1
ATOM 1825 C CA . ALA A 1 240 ? 15.447 -3.691 -9.554 1.00 97.81 240 ALA A CA 1
ATOM 1826 C C . ALA A 1 240 ? 13.923 -3.909 -9.570 1.00 97.81 240 ALA A C 1
ATOM 1828 O O . ALA A 1 240 ? 13.231 -3.437 -10.470 1.00 97.81 240 ALA A O 1
ATOM 1829 N N . GLU A 1 241 ? 13.372 -4.567 -8.547 1.00 97.75 241 GLU A N 1
ATOM 1830 C CA . GLU A 1 241 ? 11.923 -4.754 -8.450 1.00 97.75 241 GLU A CA 1
ATOM 1831 C C . GLU A 1 241 ? 11.186 -3.445 -8.158 1.00 97.75 241 GLU A C 1
ATOM 1833 O O . GLU A 1 241 ? 10.148 -3.195 -8.768 1.00 97.75 241 GLU A O 1
ATOM 1838 N N . LYS A 1 242 ? 11.726 -2.585 -7.284 1.00 97.75 242 LYS A N 1
ATOM 1839 C CA . LYS A 1 242 ? 11.158 -1.248 -7.043 1.00 97.75 242 LYS A CA 1
ATOM 1840 C C . LYS A 1 242 ? 11.149 -0.416 -8.325 1.00 97.75 242 LYS A C 1
ATOM 1842 O O . LYS A 1 242 ? 10.160 0.255 -8.601 1.00 97.75 242 LYS A O 1
ATOM 1847 N N . TYR A 1 243 ? 12.207 -0.507 -9.135 1.00 98.50 243 TYR A N 1
ATOM 1848 C CA . TYR A 1 243 ? 12.280 0.155 -10.437 1.00 98.50 243 TYR A CA 1
ATOM 1849 C C . TYR A 1 243 ? 11.180 -0.356 -11.376 1.00 98.50 243 TYR A C 1
ATOM 1851 O O . TYR A 1 243 ? 10.437 0.437 -11.953 1.00 98.50 243 TYR A O 1
ATOM 1859 N N . ALA A 1 244 ? 11.015 -1.679 -11.482 1.00 98.50 244 ALA A N 1
ATOM 1860 C CA . ALA A 1 244 ? 9.961 -2.275 -12.300 1.00 98.50 244 ALA A CA 1
ATOM 1861 C C . ALA A 1 244 ? 8.553 -1.848 -11.841 1.00 98.50 244 ALA A C 1
ATOM 1863 O O . ALA A 1 244 ? 7.689 -1.588 -12.680 1.00 98.50 244 ALA A O 1
ATOM 1864 N N . LEU A 1 245 ? 8.323 -1.753 -10.526 1.00 98.50 245 LEU A N 1
ATOM 1865 C CA . LEU A 1 245 ? 7.068 -1.261 -9.950 1.00 98.50 245 LEU A CA 1
ATOM 1866 C C . LEU A 1 245 ? 6.834 0.219 -10.277 1.00 98.50 245 LEU A C 1
ATOM 1868 O O . LEU A 1 245 ? 5.754 0.555 -10.754 1.00 98.50 245 LEU A O 1
ATOM 1872 N N . ALA A 1 246 ? 7.838 1.085 -10.116 1.00 98.50 246 ALA A N 1
ATOM 1873 C CA . ALA A 1 246 ? 7.735 2.501 -10.476 1.00 98.50 246 ALA A CA 1
ATOM 1874 C C . ALA A 1 246 ? 7.349 2.677 -11.954 1.00 98.50 246 ALA A C 1
ATOM 1876 O O . ALA A 1 246 ? 6.410 3.399 -12.282 1.00 98.50 246 ALA A O 1
ATOM 1877 N N . ARG A 1 247 ? 8.001 1.938 -12.860 1.00 98.62 247 ARG A N 1
ATOM 1878 C CA . ARG A 1 247 ? 7.690 1.965 -14.299 1.00 98.62 247 ARG A CA 1
ATOM 1879 C C . ARG A 1 247 ? 6.296 1.427 -14.612 1.00 98.62 247 ARG A C 1
ATOM 1881 O O . ARG A 1 247 ? 5.606 1.976 -15.469 1.00 98.62 247 ARG A O 1
ATOM 1888 N N . LEU A 1 248 ? 5.862 0.376 -13.915 1.00 98.62 248 LEU A N 1
ATOM 1889 C CA . LEU A 1 248 ? 4.501 -0.150 -14.024 1.00 98.62 248 LEU A CA 1
ATOM 1890 C C . LEU A 1 248 ? 3.460 0.906 -13.617 1.00 98.62 248 LEU A C 1
ATOM 1892 O O . LEU A 1 248 ? 2.506 1.131 -14.359 1.00 98.62 248 LEU A O 1
ATOM 1896 N N . LEU A 1 249 ? 3.657 1.569 -12.475 1.00 98.31 249 LEU A N 1
ATOM 1897 C CA . LEU A 1 249 ? 2.748 2.600 -11.967 1.00 98.31 249 LEU A CA 1
ATOM 1898 C C . LEU A 1 249 ? 2.749 3.853 -12.852 1.00 98.31 249 LEU A C 1
ATOM 1900 O O . LEU A 1 249 ? 1.684 4.399 -13.133 1.00 98.31 249 LEU A O 1
ATOM 1904 N N . GLN A 1 250 ? 3.909 4.247 -13.383 1.00 98.00 250 GLN A N 1
ATOM 1905 C CA . GLN A 1 250 ? 4.025 5.325 -14.366 1.00 98.00 250 GLN A CA 1
ATOM 1906 C C . GLN A 1 250 ? 3.140 5.079 -15.597 1.00 98.00 250 GLN A C 1
ATOM 1908 O O . GLN A 1 250 ? 2.436 5.991 -16.026 1.00 98.00 250 GLN A O 1
ATOM 1913 N N . MET A 1 251 ? 3.165 3.863 -16.160 1.00 98.12 251 MET A N 1
ATOM 1914 C CA . MET A 1 251 ? 2.329 3.493 -17.315 1.00 98.12 251 MET A CA 1
ATOM 1915 C C . MET A 1 251 ? 0.844 3.367 -16.961 1.00 98.12 251 MET A C 1
ATOM 1917 O O . MET A 1 251 ? -0.014 3.560 -17.819 1.00 98.12 251 MET A O 1
ATOM 1921 N N . GLY A 1 252 ? 0.538 2.994 -15.717 1.00 96.75 252 GLY A N 1
ATOM 1922 C CA . GLY A 1 252 ? -0.831 2.883 -15.226 1.00 96.75 252 GLY A CA 1
ATOM 1923 C C . GLY A 1 252 ? -1.501 4.228 -14.962 1.00 96.75 252 GLY A C 1
ATOM 1924 O O . GLY A 1 252 ? -2.721 4.314 -15.055 1.00 96.75 252 GLY A O 1
ATOM 1925 N N . SER A 1 253 ? -0.733 5.265 -14.630 1.00 95.56 253 SER A N 1
ATOM 1926 C CA . SER A 1 253 ? -1.276 6.558 -14.212 1.00 95.56 253 SER A CA 1
ATOM 1927 C C . SER A 1 253 ? -1.870 7.356 -15.376 1.00 95.56 253 SER A C 1
ATOM 1929 O O . SER A 1 253 ? -1.186 7.610 -16.366 1.00 95.56 253 SER A O 1
ATOM 1931 N N . LEU A 1 254 ? -3.124 7.800 -15.228 1.00 91.88 254 LEU A N 1
ATOM 1932 C CA . LEU A 1 254 ? -3.755 8.783 -16.124 1.00 91.88 254 LEU A CA 1
ATOM 1933 C C . LEU A 1 254 ? -3.425 10.226 -15.742 1.00 91.88 254 LEU A C 1
ATOM 1935 O O . LEU A 1 254 ? -3.450 11.106 -16.596 1.00 91.88 254 LEU A O 1
ATOM 1939 N N . ASP A 1 255 ? -3.117 10.451 -14.468 1.00 88.50 255 ASP A N 1
ATOM 1940 C CA . ASP A 1 255 ? -2.674 11.735 -13.944 1.00 88.50 255 ASP A CA 1
ATOM 1941 C C . ASP A 1 255 ? -1.214 11.981 -14.391 1.00 88.50 255 ASP A C 1
ATOM 1943 O O . ASP A 1 255 ? -0.335 11.171 -14.044 1.00 88.50 255 ASP A O 1
ATOM 1947 N N . PRO A 1 256 ? -0.942 13.047 -15.178 1.00 90.19 256 PRO A N 1
ATOM 1948 C CA . PRO A 1 256 ? 0.397 13.371 -15.659 1.00 90.19 256 PRO A CA 1
ATOM 1949 C C . PRO A 1 256 ? 1.400 13.651 -14.540 1.00 90.19 256 PRO A C 1
ATOM 1951 O O . PRO A 1 256 ? 2.556 13.242 -14.662 1.00 90.19 256 PRO A O 1
ATOM 1954 N N . ASP A 1 257 ? 0.976 14.286 -13.448 1.00 88.25 257 ASP A N 1
ATOM 1955 C CA . ASP A 1 257 ? 1.864 14.658 -12.344 1.00 88.25 257 ASP A CA 1
ATOM 1956 C C . ASP A 1 257 ? 2.249 13.416 -11.541 1.00 88.25 257 ASP A C 1
ATOM 1958 O O . ASP A 1 257 ? 3.422 13.173 -11.241 1.00 88.25 257 ASP A O 1
ATOM 1962 N N . GLN A 1 258 ? 1.269 12.550 -11.287 1.00 8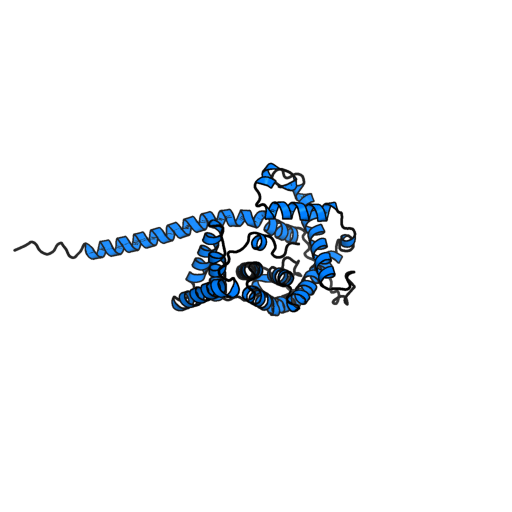8.62 258 GLN A N 1
ATOM 1963 C CA . GLN A 1 258 ? 1.500 11.240 -10.688 1.00 88.62 258 GLN A CA 1
ATOM 1964 C C . GLN A 1 258 ? 2.402 10.363 -11.579 1.00 88.62 258 GLN A C 1
ATOM 1966 O O . GLN A 1 258 ? 3.320 9.706 -11.081 1.00 88.62 258 GLN A O 1
ATOM 1971 N N . SER A 1 259 ? 2.185 10.371 -12.900 1.00 94.50 259 SER A N 1
ATOM 1972 C CA . SER A 1 259 ? 3.031 9.644 -13.856 1.00 94.50 259 SER A CA 1
ATOM 1973 C C . SER A 1 259 ? 4.471 10.169 -13.837 1.00 94.50 259 SER A C 1
ATOM 1975 O O . SER A 1 259 ? 5.416 9.381 -13.744 1.00 94.50 259 SER A O 1
ATOM 1977 N N . ALA A 1 260 ? 4.654 11.493 -13.846 1.00 94.50 260 ALA A N 1
ATOM 1978 C CA . ALA A 1 260 ? 5.962 12.138 -13.763 1.00 94.50 260 ALA A CA 1
ATOM 1979 C C . ALA A 1 260 ? 6.684 11.814 -12.448 1.00 94.50 260 ALA A C 1
ATOM 1981 O O . ALA A 1 260 ? 7.886 11.546 -12.453 1.00 94.50 260 ALA A O 1
ATOM 1982 N N . ARG A 1 261 ? 5.957 11.752 -11.327 1.00 93.19 261 ARG A N 1
ATOM 1983 C CA . ARG A 1 261 ? 6.516 11.338 -10.035 1.00 93.19 261 ARG A CA 1
ATOM 1984 C C . ARG A 1 261 ? 7.046 9.905 -10.069 1.00 93.19 261 ARG A C 1
ATOM 1986 O O . ARG A 1 261 ? 8.177 9.671 -9.652 1.00 93.19 261 ARG A O 1
ATOM 1993 N N . TYR A 1 262 ? 6.277 8.955 -10.599 1.00 97.00 262 TYR A N 1
ATOM 1994 C CA . TYR A 1 262 ? 6.758 7.577 -10.738 1.00 97.00 262 TYR A CA 1
ATOM 1995 C C . TYR A 1 262 ? 7.935 7.460 -11.716 1.00 97.00 262 TYR A C 1
ATOM 1997 O O . TYR A 1 262 ? 8.830 6.643 -11.502 1.00 97.00 262 TYR A O 1
ATOM 2005 N N . ALA A 1 263 ? 7.969 8.295 -12.760 1.00 97.44 263 ALA A N 1
ATOM 2006 C CA . ALA A 1 263 ? 9.118 8.394 -13.657 1.00 97.44 263 ALA A CA 1
ATOM 2007 C C . ALA A 1 263 ? 10.380 8.827 -12.898 1.00 97.44 263 ALA A C 1
ATOM 2009 O O . ALA A 1 263 ? 11.415 8.173 -13.006 1.00 97.44 263 ALA A O 1
ATOM 2010 N N . TYR A 1 264 ? 10.266 9.876 -12.083 1.00 97.06 264 TYR A N 1
ATOM 2011 C CA . TYR A 1 264 ? 11.353 10.366 -11.242 1.00 97.06 264 TYR A CA 1
ATOM 2012 C C . TYR A 1 264 ? 11.836 9.302 -10.249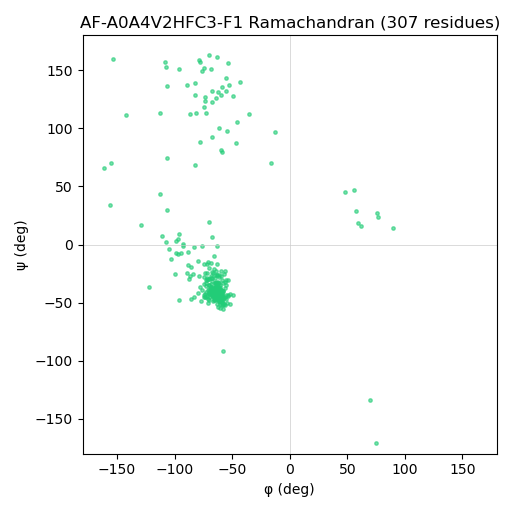 1.00 97.06 264 TYR A C 1
ATOM 2014 O O . TYR A 1 264 ? 13.036 9.051 -10.145 1.00 97.06 264 TYR A O 1
ATOM 2022 N N . ASP A 1 265 ? 10.921 8.619 -9.556 1.00 96.38 265 ASP A N 1
ATOM 2023 C CA . ASP A 1 265 ? 11.296 7.546 -8.630 1.00 96.38 265 ASP A CA 1
ATOM 2024 C C . ASP A 1 265 ? 12.034 6.402 -9.356 1.00 96.38 265 ASP A C 1
ATOM 2026 O O . ASP A 1 265 ? 13.025 5.872 -8.842 1.00 96.38 265 ASP A O 1
ATOM 2030 N N . ALA A 1 266 ? 11.609 6.048 -10.575 1.00 98.06 266 ALA A N 1
ATOM 2031 C CA . ALA A 1 266 ? 12.313 5.075 -11.407 1.00 98.06 266 ALA A CA 1
ATOM 2032 C C . ALA A 1 266 ? 13.719 5.564 -11.799 1.00 98.06 266 ALA A C 1
ATOM 2034 O O . ALA A 1 266 ? 14.677 4.795 -11.741 1.00 98.06 266 ALA A O 1
ATOM 2035 N N . GLU A 1 267 ? 13.877 6.836 -12.165 1.00 97.56 267 GLU A N 1
ATOM 2036 C CA . GLU A 1 267 ? 15.181 7.425 -12.492 1.00 97.56 267 GLU A CA 1
ATOM 2037 C C . GLU A 1 267 ? 16.138 7.409 -11.295 1.00 97.56 267 GLU A C 1
ATOM 2039 O O . GLU A 1 267 ? 17.302 7.036 -11.447 1.00 97.56 267 GLU A O 1
ATOM 2044 N N . VAL A 1 268 ? 15.651 7.727 -10.093 1.00 96.81 268 VAL A N 1
ATOM 2045 C CA . VAL A 1 268 ? 16.450 7.658 -8.859 1.00 96.81 268 VAL A CA 1
ATOM 2046 C C . VAL A 1 268 ? 16.944 6.234 -8.603 1.00 96.81 268 VAL A C 1
ATOM 2048 O O . VAL A 1 268 ? 18.124 6.029 -8.313 1.00 96.81 268 VAL A O 1
ATOM 2051 N N . LEU A 1 269 ? 16.071 5.233 -8.748 1.00 96.81 269 LEU A N 1
ATOM 2052 C CA . LEU A 1 269 ? 16.444 3.825 -8.580 1.00 96.81 269 LEU A CA 1
ATOM 2053 C C . LEU A 1 269 ? 17.461 3.380 -9.646 1.00 96.81 269 LEU A C 1
ATOM 2055 O O . LEU A 1 269 ? 18.409 2.649 -9.337 1.00 96.81 269 LEU A O 1
ATOM 2059 N N . ALA A 1 270 ? 17.317 3.883 -10.875 1.00 97.31 270 ALA A N 1
ATOM 2060 C CA . ALA A 1 270 ? 18.171 3.545 -12.007 1.00 97.31 270 ALA A CA 1
ATOM 2061 C C . ALA A 1 270 ? 19.644 3.943 -11.833 1.00 97.31 270 ALA A C 1
ATOM 2063 O O . ALA A 1 270 ? 20.508 3.283 -12.408 1.00 97.31 270 ALA A O 1
ATOM 2064 N N . ILE A 1 271 ? 19.951 4.962 -11.017 1.00 97.12 271 ILE A N 1
ATOM 2065 C CA . ILE A 1 271 ? 21.328 5.437 -10.759 1.00 97.12 271 ILE A CA 1
ATOM 2066 C C . ILE A 1 271 ? 22.245 4.305 -10.268 1.00 97.12 271 ILE A C 1
ATOM 2068 O O . ILE A 1 271 ? 23.447 4.309 -10.529 1.00 97.12 271 ILE A O 1
ATOM 2072 N N . THR A 1 272 ? 21.680 3.325 -9.564 1.00 93.88 272 THR A N 1
ATOM 2073 C CA . THR A 1 272 ? 22.428 2.212 -8.961 1.00 93.88 272 THR A CA 1
ATOM 2074 C C . THR A 1 272 ? 22.402 0.927 -9.794 1.00 93.88 272 THR A C 1
ATOM 2076 O O . THR A 1 272 ? 22.942 -0.094 -9.370 1.00 93.88 272 THR A O 1
ATOM 2079 N N . MET A 1 273 ? 21.780 0.957 -10.976 1.00 97.31 273 MET A N 1
ATOM 2080 C CA . MET A 1 273 ? 21.544 -0.215 -11.817 1.00 97.31 273 MET A CA 1
ATOM 2081 C C . MET A 1 273 ? 22.436 -0.218 -13.060 1.00 97.31 273 MET A C 1
ATOM 2083 O O . MET A 1 273 ? 22.834 0.824 -13.580 1.00 97.31 273 MET A O 1
ATOM 2087 N N . THR A 1 274 ? 22.728 -1.409 -13.586 1.00 97.56 274 THR A N 1
ATOM 2088 C CA . THR A 1 274 ? 23.410 -1.528 -14.880 1.00 97.56 274 THR A CA 1
ATOM 2089 C C . THR A 1 274 ? 22.434 -1.283 -16.034 1.00 97.56 274 THR A C 1
ATOM 2091 O O . THR A 1 274 ? 21.231 -1.514 -15.911 1.00 97.56 274 THR A O 1
ATOM 2094 N N . ALA A 1 275 ? 22.944 -0.895 -17.208 1.00 96.56 275 ALA A N 1
ATOM 2095 C CA . ALA A 1 275 ? 22.113 -0.734 -18.406 1.00 96.56 275 ALA A CA 1
ATOM 2096 C C . ALA A 1 275 ? 21.360 -2.024 -18.796 1.00 96.56 275 ALA A C 1
ATOM 2098 O O . ALA A 1 275 ? 20.236 -1.960 -19.293 1.00 96.56 275 ALA A O 1
ATOM 2099 N N . ALA A 1 276 ? 21.961 -3.194 -18.549 1.00 96.81 276 ALA A N 1
ATOM 2100 C CA . ALA A 1 276 ? 21.331 -4.486 -18.806 1.00 96.81 276 ALA A CA 1
ATOM 2101 C C . ALA A 1 276 ? 20.169 -4.760 -17.838 1.00 96.81 276 ALA A C 1
ATOM 2103 O O . ALA A 1 276 ? 19.117 -5.239 -18.265 1.00 96.81 276 ALA A O 1
ATOM 2104 N N . ASP A 1 277 ? 20.333 -4.422 -16.555 1.00 96.56 277 ASP A N 1
ATOM 2105 C CA . ASP A 1 277 ? 19.260 -4.543 -15.566 1.00 96.56 277 ASP A CA 1
ATOM 2106 C C . ASP A 1 277 ? 18.104 -3.600 -15.889 1.00 96.56 277 ASP A C 1
ATOM 2108 O O . ASP A 1 277 ? 16.955 -4.032 -15.883 1.00 96.56 277 ASP A O 1
ATOM 2112 N N . LEU A 1 278 ? 18.405 -2.350 -16.254 1.00 97.88 278 LEU A N 1
ATOM 2113 C CA . LEU A 1 278 ? 17.392 -1.381 -16.667 1.00 97.88 278 LEU A CA 1
ATOM 2114 C C . LEU A 1 278 ? 16.562 -1.910 -17.832 1.00 97.88 278 LEU A C 1
ATOM 2116 O O . LEU A 1 278 ? 15.343 -1.970 -17.721 1.00 97.88 278 LEU A O 1
ATOM 2120 N N . ALA A 1 279 ? 17.208 -2.369 -18.908 1.00 97.75 279 ALA A N 1
ATOM 2121 C CA . ALA A 1 279 ? 16.508 -2.907 -20.072 1.00 97.75 279 ALA A CA 1
ATOM 2122 C C . ALA A 1 279 ? 15.613 -4.107 -19.714 1.00 97.75 279 ALA A C 1
ATOM 2124 O O . ALA A 1 279 ? 14.477 -4.194 -20.186 1.00 97.75 279 ALA A O 1
ATOM 2125 N N . ARG A 1 280 ? 16.099 -5.016 -18.857 1.00 98.25 280 ARG A N 1
ATOM 2126 C CA . ARG A 1 280 ? 15.335 -6.185 -18.403 1.00 98.25 280 ARG A CA 1
ATOM 2127 C C . ARG A 1 280 ? 14.107 -5.780 -17.586 1.00 98.25 280 ARG A C 1
ATOM 2129 O O . ARG A 1 280 ? 13.013 -6.278 -17.856 1.00 98.25 280 ARG A O 1
ATOM 2136 N N . GLU A 1 281 ? 14.261 -4.885 -16.615 1.00 98.31 281 GLU A N 1
ATOM 2137 C CA . GLU A 1 281 ? 13.147 -4.475 -15.757 1.00 98.31 281 GLU A CA 1
ATOM 2138 C C . GLU A 1 281 ? 12.134 -3.581 -16.497 1.00 98.31 281 GLU A C 1
ATOM 2140 O O . GLU A 1 281 ? 10.935 -3.682 -16.247 1.00 98.31 281 GLU A O 1
ATOM 2145 N N . ASP A 1 282 ? 12.566 -2.791 -17.484 1.00 98.44 282 ASP A N 1
ATOM 2146 C CA . ASP A 1 282 ? 11.675 -2.032 -18.375 1.00 98.44 282 ASP A CA 1
ATOM 2147 C C . ASP A 1 282 ? 10.790 -2.961 -19.230 1.00 98.44 282 ASP A C 1
ATOM 2149 O O . ASP A 1 282 ? 9.609 -2.685 -19.473 1.00 98.44 282 ASP A O 1
ATOM 2153 N N . VAL A 1 283 ? 11.35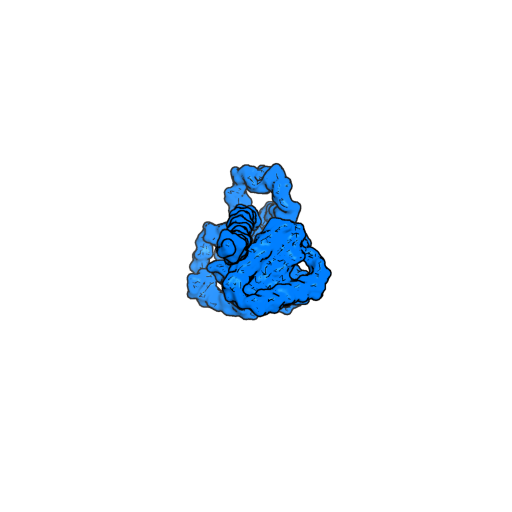4 -4.074 -19.718 1.00 98.38 283 VAL A N 1
ATOM 2154 C CA . VAL A 1 283 ? 10.593 -5.120 -20.423 1.00 98.38 283 VAL A CA 1
ATOM 2155 C C . VAL A 1 283 ? 9.628 -5.803 -19.461 1.00 98.38 283 VAL A C 1
ATOM 2157 O O . VAL A 1 283 ? 8.455 -5.972 -19.798 1.00 98.38 283 VAL A O 1
ATOM 2160 N N . ARG A 1 284 ? 10.082 -6.140 -18.249 1.00 97.88 284 ARG A N 1
ATOM 2161 C CA . ARG A 1 284 ? 9.239 -6.751 -17.214 1.00 97.88 284 ARG A CA 1
ATOM 2162 C C . ARG A 1 284 ? 8.046 -5.864 -16.860 1.00 97.88 284 ARG A C 1
ATOM 2164 O O . ARG A 1 284 ? 6.921 -6.358 -16.836 1.00 97.88 284 ARG A O 1
ATOM 2171 N N . ALA A 1 285 ? 8.262 -4.569 -16.631 1.00 98.38 285 ALA A N 1
ATOM 2172 C CA . ALA A 1 285 ? 7.196 -3.615 -16.338 1.00 98.38 285 ALA A CA 1
ATOM 2173 C C . ALA A 1 285 ? 6.168 -3.561 -17.478 1.00 98.38 285 ALA A C 1
ATOM 2175 O O . ALA A 1 285 ? 4.966 -3.690 -17.234 1.00 98.38 285 ALA A O 1
ATOM 2176 N N . ARG A 1 286 ? 6.629 -3.454 -18.735 1.00 98.56 286 ARG A N 1
ATOM 2177 C CA . ARG A 1 286 ? 5.755 -3.459 -19.925 1.00 98.56 286 ARG A CA 1
ATOM 2178 C C . ARG A 1 286 ? 4.965 -4.756 -20.061 1.00 98.56 286 ARG A C 1
ATOM 2180 O O . ARG A 1 286 ? 3.772 -4.719 -20.359 1.00 98.56 286 ARG A O 1
ATOM 2187 N N . GLN A 1 287 ? 5.600 -5.897 -19.804 1.00 98.12 287 GLN A N 1
ATOM 2188 C CA . GLN A 1 287 ? 4.933 -7.193 -19.826 1.00 98.12 287 GLN A CA 1
ATOM 2189 C C . GLN A 1 287 ? 3.869 -7.286 -18.728 1.00 98.12 287 GLN A C 1
ATOM 2191 O O . GLN A 1 287 ? 2.761 -7.742 -19.009 1.00 98.12 287 GLN A O 1
ATOM 2196 N N . MET A 1 288 ? 4.158 -6.837 -17.501 1.00 98.19 288 MET A N 1
ATOM 2197 C CA . MET A 1 288 ? 3.165 -6.791 -16.422 1.00 98.19 288 MET A CA 1
ATOM 2198 C C . MET A 1 288 ? 1.975 -5.913 -16.815 1.00 98.19 288 MET A C 1
ATOM 2200 O O . MET A 1 288 ? 0.840 -6.385 -16.751 1.00 98.19 288 MET A O 1
ATOM 2204 N N . TYR A 1 289 ? 2.225 -4.697 -17.307 1.00 98.50 289 TYR A N 1
ATOM 2205 C CA . TYR A 1 289 ? 1.176 -3.779 -17.753 1.00 98.50 289 TYR A CA 1
ATOM 2206 C C . TYR A 1 289 ? 0.297 -4.394 -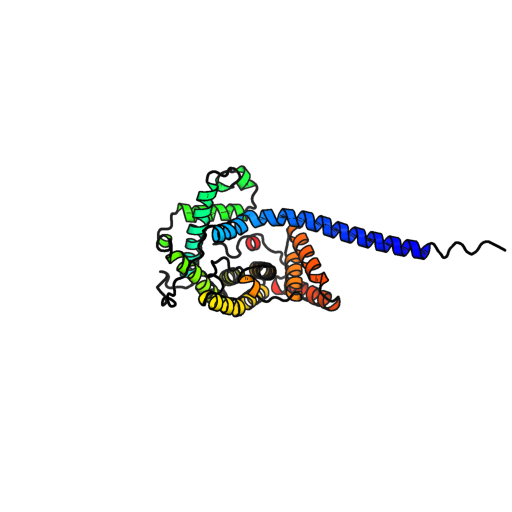18.852 1.00 98.50 289 TYR A C 1
ATOM 2208 O O . TYR A 1 289 ? -0.924 -4.460 -18.715 1.00 98.50 289 TYR A O 1
ATOM 2216 N N . GLY A 1 290 ? 0.910 -4.926 -19.913 1.00 98.19 290 GLY A N 1
ATOM 2217 C CA . GLY A 1 290 ? 0.181 -5.504 -21.042 1.00 98.19 290 GLY A CA 1
ATOM 2218 C C . GLY A 1 290 ? -0.563 -6.798 -20.705 1.00 98.19 290 GLY A C 1
ATOM 2219 O O . GLY A 1 290 ? -1.680 -6.998 -21.169 1.00 98.19 290 GLY A O 1
ATOM 2220 N N . THR A 1 291 ? 0.020 -7.677 -19.884 1.00 97.62 291 THR A N 1
ATOM 2221 C CA . THR A 1 291 ? -0.547 -9.017 -19.633 1.00 97.62 291 THR A CA 1
ATOM 2222 C C . THR A 1 291 ? -1.405 -9.090 -18.375 1.00 97.62 291 THR A C 1
ATOM 2224 O O . THR A 1 291 ? -2.514 -9.618 -18.423 1.00 97.62 291 THR A O 1
ATOM 2227 N N . ARG A 1 292 ? -0.923 -8.561 -17.244 1.00 97.69 292 ARG A N 1
ATOM 2228 C CA . ARG A 1 292 ? -1.613 -8.653 -15.947 1.00 97.69 292 ARG A CA 1
ATOM 2229 C C . ARG A 1 292 ? -2.674 -7.572 -15.814 1.00 97.69 292 ARG A C 1
ATOM 2231 O O . ARG A 1 292 ? -3.814 -7.880 -15.484 1.00 97.69 292 ARG A O 1
ATOM 2238 N N . PHE A 1 293 ? -2.328 -6.340 -16.182 1.00 97.75 293 PHE A N 1
ATOM 2239 C CA . PHE A 1 293 ? -3.232 -5.184 -16.135 1.00 97.75 293 PHE A CA 1
ATOM 2240 C C . PHE A 1 293 ? -3.980 -4.944 -17.453 1.00 97.75 293 PHE A C 1
ATOM 2242 O O . PHE A 1 293 ? -4.829 -4.058 -17.537 1.00 97.75 293 PHE A O 1
ATOM 2249 N N . ARG A 1 294 ? -3.718 -5.765 -18.481 1.00 97.62 294 ARG A N 1
ATOM 2250 C CA . ARG A 1 294 ? -4.394 -5.734 -19.792 1.00 97.62 294 ARG A CA 1
ATOM 2251 C C . ARG A 1 294 ? -4.293 -4.377 -20.499 1.00 97.62 294 ARG A C 1
ATOM 2253 O O . ARG A 1 294 ? -5.211 -3.995 -21.219 1.00 97.62 294 ARG A O 1
ATOM 2260 N N . GLY A 1 295 ? -3.219 -3.631 -20.237 1.00 96.31 295 GLY A N 1
ATOM 2261 C CA . GLY A 1 295 ? -3.023 -2.269 -20.734 1.00 96.31 295 GLY A CA 1
ATOM 2262 C C . GLY A 1 295 ? -4.078 -1.271 -20.251 1.00 96.31 295 GLY A C 1
ATOM 2263 O O . GLY A 1 295 ? -4.239 -0.218 -20.858 1.00 96.31 295 GLY A O 1
ATOM 2264 N N . LYS A 1 296 ? -4.846 -1.606 -19.207 1.00 96.31 296 LYS A N 1
ATOM 2265 C CA . LYS A 1 296 ? -5.850 -0.699 -18.657 1.00 96.31 296 LYS A CA 1
ATOM 2266 C C . LYS A 1 296 ? -5.184 0.286 -17.705 1.00 96.31 296 LYS A C 1
ATOM 2268 O O . LYS A 1 296 ? -4.349 -0.140 -16.906 1.00 96.31 296 LYS A O 1
ATOM 2273 N N . PRO A 1 297 ? -5.571 1.568 -17.742 1.00 95.19 297 PRO A N 1
ATOM 2274 C CA . PRO A 1 297 ? -5.107 2.522 -16.754 1.00 95.19 297 PRO A CA 1
ATOM 2275 C C . PRO A 1 297 ? -5.574 2.150 -15.344 1.00 95.19 297 PRO A C 1
ATOM 2277 O O . PRO A 1 297 ? -6.515 1.373 -15.144 1.00 95.19 297 PRO A O 1
ATOM 2280 N N . MET A 1 298 ? -4.895 2.732 -14.368 1.00 94.00 298 MET A N 1
ATOM 2281 C CA . MET A 1 298 ? -5.269 2.718 -12.968 1.00 94.00 298 MET A CA 1
ATOM 2282 C C . MET A 1 298 ? -6.547 3.541 -12.775 1.00 94.00 298 MET A C 1
ATOM 2284 O O . MET A 1 298 ? -6.561 4.713 -13.147 1.00 94.00 298 MET A O 1
ATOM 2288 N N . PRO A 1 299 ? -7.625 2.954 -12.228 1.00 89.25 299 PRO A N 1
ATOM 2289 C CA . PRO A 1 299 ? -8.824 3.714 -11.905 1.00 89.25 299 PRO A CA 1
ATOM 2290 C C . PRO A 1 299 ? -8.592 4.562 -10.650 1.00 89.25 299 PRO A C 1
ATOM 2292 O O . PRO A 1 299 ? -7.868 4.135 -9.748 1.00 89.25 299 PRO A O 1
ATOM 2295 N N . ASP A 1 300 ? -9.288 5.692 -10.529 1.00 80.12 300 ASP A N 1
ATOM 2296 C CA . ASP A 1 300 ? -9.213 6.565 -9.345 1.00 80.12 300 ASP A CA 1
ATOM 2297 C C . ASP A 1 300 ? -9.546 5.818 -8.045 1.00 80.12 300 ASP A C 1
ATOM 2299 O O . ASP A 1 300 ? -8.945 6.053 -6.999 1.00 80.12 300 ASP A O 1
ATOM 2303 N N . SER A 1 301 ? -10.437 4.824 -8.115 1.00 78.25 301 SER A N 1
ATOM 2304 C CA . SER A 1 301 ? -10.772 3.968 -6.973 1.00 78.25 301 SER A CA 1
ATOM 2305 C C . SER A 1 301 ? -9.580 3.163 -6.440 1.00 78.25 301 SER A C 1
ATOM 2307 O O . SER A 1 301 ? -9.565 2.791 -5.271 1.00 78.25 301 SER A O 1
ATOM 2309 N N . ALA A 1 302 ? -8.570 2.866 -7.266 1.00 84.62 302 ALA A N 1
ATOM 2310 C CA . ALA A 1 302 ? -7.361 2.187 -6.805 1.00 84.62 302 ALA A CA 1
ATOM 2311 C C . ALA A 1 302 ? -6.448 3.112 -5.987 1.00 84.62 302 ALA A C 1
ATOM 2313 O O . ALA A 1 302 ? -5.683 2.619 -5.164 1.00 84.62 302 ALA A O 1
ATOM 2314 N N . LEU A 1 303 ? -6.546 4.428 -6.192 1.00 76.19 303 LEU A N 1
ATOM 2315 C CA . LEU A 1 303 ? -5.782 5.430 -5.450 1.00 76.19 303 LEU A CA 1
ATOM 2316 C C . LEU A 1 303 ? -6.377 5.708 -4.066 1.00 76.19 303 LEU A C 1
ATOM 2318 O O . LEU A 1 303 ? -5.651 6.109 -3.161 1.00 76.19 303 LEU A O 1
ATOM 2322 N N . SER A 1 304 ? -7.686 5.502 -3.897 1.00 66.62 304 SER A N 1
ATOM 2323 C CA . SER A 1 304 ? -8.402 5.817 -2.658 1.00 66.62 304 SER A CA 1
ATOM 2324 C C . SER A 1 304 ? -8.651 4.617 -1.743 1.00 66.62 304 SER A C 1
ATOM 2326 O O . SER A 1 304 ? -8.755 4.815 -0.541 1.00 66.62 304 SER A O 1
ATOM 2328 N N . GLN A 1 305 ? -8.707 3.383 -2.263 1.00 60.19 305 GLN A N 1
ATOM 2329 C CA . GLN A 1 305 ? -9.230 2.210 -1.534 1.00 60.19 305 GLN A CA 1
ATOM 2330 C C . GLN A 1 305 ? -8.174 1.197 -1.048 1.00 60.19 305 GLN A C 1
ATOM 2332 O O . GLN A 1 305 ? -8.481 0.004 -0.994 1.00 60.19 305 GLN A O 1
ATOM 2337 N N . GLY A 1 306 ? -6.944 1.622 -0.736 1.00 60.72 306 GLY A N 1
ATOM 2338 C CA . GLY A 1 306 ? -5.844 0.731 -0.322 1.00 60.72 306 GLY A CA 1
ATOM 2339 C C . GLY A 1 306 ? -6.182 -0.099 0.924 1.00 60.72 306 GLY A C 1
ATOM 2340 O O . GLY A 1 306 ? -6.802 -1.166 0.851 1.00 60.72 306 GLY A O 1
ATOM 2341 N N . CYS A 1 307 ? -5.850 0.430 2.094 1.00 66.19 307 CYS A N 1
ATOM 2342 C CA . CYS A 1 307 ? -6.311 -0.087 3.372 1.00 66.19 307 CYS A CA 1
ATOM 2343 C C . CYS A 1 307 ? -7.249 0.859 4.109 1.00 66.19 307 CYS A C 1
ATOM 2345 O O . CYS A 1 307 ? -7.097 1.027 5.312 1.00 66.19 307 CYS A O 1
ATOM 2347 N N . GLU A 1 308 ? -8.210 1.477 3.408 1.00 59.91 308 GLU A N 1
ATOM 2348 C CA . GLU A 1 308 ? -9.185 2.381 4.042 1.00 59.91 308 GLU A CA 1
ATOM 2349 C C . GLU A 1 308 ? -9.750 1.767 5.320 1.00 59.91 308 GLU A C 1
ATOM 2351 O O . GLU A 1 308 ? -10.544 0.827 5.287 1.00 59.91 308 GLU A O 1
ATOM 2356 N N . ILE A 1 309 ? -9.298 2.269 6.452 1.00 46.84 309 ILE A N 1
ATOM 2357 C CA . ILE A 1 309 ? -9.977 2.036 7.697 1.00 46.84 309 ILE A CA 1
ATOM 2358 C C . ILE A 1 309 ? -11.133 3.022 7.680 1.00 46.84 309 ILE A C 1
ATOM 2360 O O . ILE A 1 309 ? -10.870 4.240 7.652 1.00 46.84 309 ILE A O 1
#

Secondary structure (DSSP, 8-state):
----SSSSSHHHHHHHHHHHHHHHHHHHHHHHHHHHHHHHHHHTHHHHHHHHHHHHHT-----------------S-SSHHHHHHHHHHHHHHHHHHHHHHHHTT-TTSTTT-HHHHHTS-HHHHHHHHHHHHHHHTT-HHHHTTSGGGHHHHHHHHHHHHHHHHHTT-HHHHHHHHHT-SPPPPTT-HHHHHHHHHHHHHHHHHHHHHHHTT-HHHHHHHHHHHH--SSGGGGG---HHHHHHHHHHHHHH--SHHHHHHHHHHHHHHHTTS-HHHHHHHHHHHHHIIIIISTTPPPPHHHHH-SS--

Radius of gyration: 24.22 Å; Cα contacts (8 Å, |Δi|>4): 320; chains: 1; bounding box: 75×47×80 Å

Foldseek 3Di:
DDDDDDPPPVVVVVVVVVVVVVVVVVVVVLVVLVVLLVVVVVVLCVVVVLLVCLLVVVPPLPPVPPDPDPDCPDPPDPDLVVLLVLLLLLSLQVSVVSVCVVCVPPQLPCVNDVVNLVPDDPLVNVLNVVSVCSNVVVPPSNVVCPDPNVVVSLVSLQVSLQVVLVVVPLLSLLCLLQSSGDANDPPDPSNVVSLVVSLVRNLVSLVSCLQQQQLLSLVSLLVLCPDPDDSSVSVDDDLLRNLLSLLLLLLQDPDPSSNSSSVSSNVVSCVPDDPVSNVVSNVVSVCSCCPNNVSHHDDPCSVNRRNSD